Protein AF-A0A1V5VDV9-F1 (afdb_monomer)

Radius of gyration: 39.34 Å; Cα contacts (8 Å, |Δi|>4): 71; chains: 1; bounding box: 99×44×119 Å

Foldseek 3Di:
DDLVVLCVVVVHDSVVVVVVCVLPVQLFDWPDDDPPTHGDPVNSVLVVLLVCCCVVPVDPSVVNVVVSCVVDPDPGDDDDDDDDDDDDDDDDDDDDDDDDDDDDDDDDDPDPDPPPPVVVVVVVVVVVVVVVVVVVVVVVVVVVVVVVVVVVVVVVVVVVVVVVVVVVVVVVVVVVVVVVVVVVVVVVLVVLVVVLVVLVVVCVVVVDDPPSVVVSVVSVVVSVVVVVVVVVVVVVVVVVVVVVVVVVVVVVVVVVVVVVVVVVVVVVVVVVVPDPPVCVVVVPDD

Structure (mmCIF, N/CA/C/O backbone):
data_AF-A0A1V5VDV9-F1
#
_entry.id   AF-A0A1V5VDV9-F1
#
loop_
_atom_site.group_PDB
_atom_site.id
_atom_site.type_symbol
_atom_site.label_atom_id
_atom_site.label_alt_id
_atom_site.label_comp_id
_atom_site.label_asym_id
_atom_site.label_entity_id
_atom_site.label_seq_id
_atom_site.pdbx_PDB_ins_code
_atom_site.Cartn_x
_atom_site.Cartn_y
_atom_site.Cartn_z
_atom_site.occupancy
_atom_site.B_iso_or_equiv
_atom_site.auth_seq_id
_atom_site.auth_comp_id
_atom_site.auth_asym_id
_atom_site.auth_atom_id
_atom_site.pdbx_PDB_model_num
ATOM 1 N N . MET A 1 1 ? -8.725 -6.971 -37.354 1.00 56.75 1 MET A N 1
ATOM 2 C CA . MET A 1 1 ? -8.466 -6.701 -38.787 1.00 56.75 1 MET A CA 1
ATOM 3 C C . MET A 1 1 ? -7.008 -6.996 -39.114 1.00 56.75 1 MET A C 1
ATOM 5 O O . MET A 1 1 ? -6.183 -6.954 -38.199 1.00 56.75 1 MET A O 1
ATOM 9 N N . THR A 1 2 ? -6.685 -7.362 -40.359 1.00 63.91 2 THR A N 1
ATOM 10 C CA . THR A 1 2 ? -5.285 -7.543 -40.790 1.00 63.91 2 THR A CA 1
ATOM 11 C C . THR A 1 2 ? -4.731 -6.249 -41.388 1.00 63.91 2 THR A C 1
ATOM 13 O O . THR A 1 2 ? -5.490 -5.396 -41.838 1.00 63.91 2 THR A O 1
ATOM 16 N N . LEU A 1 3 ? -3.403 -6.087 -41.403 1.00 61.19 3 LEU A N 1
ATOM 17 C CA . LEU A 1 3 ? -2.741 -4.880 -41.929 1.00 61.19 3 LEU A CA 1
ATOM 18 C C . LEU A 1 3 ? -3.105 -4.604 -43.404 1.00 61.19 3 LEU A C 1
ATOM 20 O O . LEU A 1 3 ? -3.153 -3.454 -43.822 1.00 61.19 3 LEU A O 1
ATOM 24 N N . LYS A 1 4 ? -3.403 -5.662 -44.173 1.00 57.66 4 LYS A N 1
ATOM 25 C CA . LYS A 1 4 ? -3.844 -5.577 -45.573 1.00 57.66 4 LYS A CA 1
ATOM 26 C C . LYS A 1 4 ? -5.269 -5.042 -45.717 1.00 57.66 4 LYS A C 1
ATOM 28 O O . LYS A 1 4 ? -5.543 -4.330 -46.677 1.00 57.66 4 LYS A O 1
ATOM 33 N N . ASP A 1 5 ? -6.149 -5.349 -44.765 1.00 62.09 5 ASP A N 1
ATOM 34 C CA . ASP A 1 5 ? -7.519 -4.822 -44.755 1.00 62.09 5 ASP A CA 1
ATOM 35 C C . ASP A 1 5 ? -7.511 -3.325 -44.416 1.00 62.09 5 ASP A C 1
ATOM 37 O O . ASP A 1 5 ? -8.216 -2.544 -45.044 1.00 62.09 5 ASP A O 1
ATOM 41 N N . ILE A 1 6 ? -6.636 -2.916 -43.488 1.00 63.75 6 ILE A N 1
ATOM 42 C CA . ILE A 1 6 ? -6.430 -1.508 -43.112 1.00 63.75 6 ILE A CA 1
ATOM 43 C C . ILE A 1 6 ? -5.811 -0.717 -44.276 1.00 63.75 6 ILE A C 1
ATOM 45 O O . ILE A 1 6 ? -6.259 0.386 -44.571 1.00 63.75 6 ILE A O 1
ATOM 49 N N . ALA A 1 7 ? -4.844 -1.302 -44.991 1.00 59.78 7 ALA A N 1
ATOM 50 C CA . ALA A 1 7 ? -4.239 -0.693 -46.179 1.00 59.78 7 ALA A CA 1
ATOM 51 C C . ALA A 1 7 ? -5.260 -0.423 -47.295 1.00 59.78 7 ALA A C 1
ATOM 53 O O . ALA A 1 7 ? -5.256 0.655 -47.882 1.00 59.78 7 ALA A O 1
ATOM 54 N N . LYS A 1 8 ? -6.173 -1.373 -47.543 1.00 62.25 8 LYS A N 1
ATOM 55 C CA . LYS A 1 8 ? -7.257 -1.210 -48.525 1.00 62.25 8 LYS A CA 1
ATOM 56 C C . LYS A 1 8 ? -8.304 -0.179 -48.106 1.00 62.25 8 LYS A C 1
ATOM 58 O O . LYS A 1 8 ? -8.910 0.439 -48.968 1.00 62.25 8 LYS A O 1
ATOM 63 N N . GLN A 1 9 ? -8.535 -0.009 -46.806 1.00 62.44 9 GLN A N 1
ATOM 64 C CA . GLN A 1 9 ? -9.559 0.902 -46.291 1.00 62.44 9 GLN A CA 1
ATOM 65 C C . GLN A 1 9 ? -9.072 2.355 -46.159 1.00 62.44 9 GLN A C 1
ATOM 67 O O . GLN A 1 9 ? -9.895 3.267 -46.145 1.00 62.44 9 GLN A O 1
ATOM 72 N N . LEU A 1 10 ? -7.756 2.573 -46.059 1.00 62.09 10 LEU A N 1
ATOM 73 C CA . LEU A 1 10 ? -7.137 3.904 -46.018 1.00 62.09 10 LEU A CA 1
ATOM 74 C C . LEU A 1 10 ? -6.536 4.370 -47.356 1.00 62.09 10 LEU A C 1
ATOM 76 O O . LEU A 1 10 ? -6.102 5.517 -47.426 1.00 62.09 10 LEU A O 1
ATOM 80 N N . ASP A 1 11 ? -6.491 3.506 -48.375 1.00 55.78 11 ASP A N 1
ATOM 81 C CA . ASP A 1 11 ? -5.818 3.745 -49.665 1.00 55.78 11 ASP A CA 1
ATOM 82 C C . ASP A 1 11 ? -4.326 4.118 -49.517 1.00 55.78 11 ASP A C 1
ATOM 84 O O . ASP A 1 11 ? -3.793 4.999 -50.186 1.00 55.78 11 ASP A O 1
ATOM 88 N N . VAL A 1 12 ? -3.629 3.449 -48.586 1.00 63.53 12 VAL A N 1
ATOM 89 C CA . VAL A 1 12 ? -2.203 3.688 -48.301 1.00 63.53 12 VAL A CA 1
ATOM 90 C C . VAL A 1 12 ? -1.378 2.439 -48.638 1.00 63.53 12 VAL A C 1
ATOM 92 O O . VAL A 1 12 ? -1.752 1.331 -48.237 1.00 63.53 12 VAL A O 1
ATOM 95 N N . PRO A 1 13 ? -0.210 2.581 -49.303 1.00 64.31 13 PRO A N 1
ATOM 96 C CA . PRO A 1 13 ? 0.681 1.460 -49.584 1.00 64.31 13 PRO A CA 1
ATOM 97 C C . PRO A 1 13 ? 1.111 0.706 -48.317 1.00 64.31 13 PRO A C 1
ATOM 99 O O . PRO A 1 13 ? 1.540 1.301 -47.324 1.00 64.31 13 PRO A O 1
ATOM 102 N N . GLU A 1 14 ? 1.083 -0.631 -48.375 1.00 59.31 14 GLU A N 1
ATOM 103 C CA . GLU A 1 14 ? 1.451 -1.517 -47.255 1.00 59.31 14 GLU A CA 1
ATOM 104 C C . GLU A 1 14 ? 2.878 -1.244 -46.728 1.00 59.31 14 GLU A C 1
ATOM 106 O O . GLU A 1 14 ? 3.166 -1.435 -45.545 1.00 59.31 14 GLU A O 1
ATOM 111 N N . SER A 1 15 ? 3.776 -0.752 -47.587 1.00 53.97 15 SER A N 1
ATOM 112 C CA . SER A 1 15 ? 5.149 -0.370 -47.238 1.00 53.97 15 SER A CA 1
ATOM 113 C C . SER A 1 15 ? 5.223 0.845 -46.305 1.00 53.97 15 SER A C 1
ATOM 115 O O . SER A 1 15 ? 6.063 0.862 -45.404 1.00 53.97 15 SER A O 1
ATOM 117 N N . SER A 1 16 ? 4.335 1.828 -46.465 1.00 61.84 16 SER A N 1
ATOM 118 C CA . SER A 1 16 ? 4.253 3.010 -45.597 1.00 61.84 16 SER A CA 1
ATOM 119 C C . SER A 1 16 ? 3.640 2.654 -44.245 1.00 61.84 16 SER A C 1
ATOM 121 O O . SER A 1 16 ? 4.179 3.024 -43.205 1.00 61.84 16 SER A O 1
ATOM 123 N N . LEU A 1 17 ? 2.590 1.827 -44.241 1.00 63.47 17 LEU A N 1
ATOM 124 C CA . LEU A 1 17 ? 1.978 1.318 -43.008 1.00 63.47 17 LEU A CA 1
ATOM 125 C C . LEU A 1 17 ? 2.927 0.422 -42.204 1.00 63.47 17 LEU A C 1
ATOM 127 O O . LEU A 1 17 ? 2.882 0.419 -40.975 1.00 63.47 17 LEU A O 1
ATOM 131 N N . ARG A 1 18 ? 3.827 -0.309 -42.872 1.00 64.75 18 ARG A N 1
ATOM 132 C CA . ARG A 1 18 ? 4.894 -1.063 -42.200 1.00 64.75 18 ARG A CA 1
ATOM 133 C C . ARG A 1 18 ? 5.873 -0.141 -41.471 1.00 64.75 18 ARG A C 1
ATOM 135 O O . ARG A 1 18 ? 6.222 -0.448 -40.338 1.00 64.75 18 ARG A O 1
ATOM 142 N N . LYS A 1 19 ? 6.247 0.993 -42.077 1.00 62.53 19 LYS A N 1
ATOM 143 C CA . LYS A 1 19 ? 7.088 2.012 -41.425 1.00 62.53 19 LYS A CA 1
ATOM 144 C C . LYS A 1 19 ? 6.370 2.642 -40.232 1.00 62.53 19 LYS A C 1
ATOM 146 O O . LYS A 1 19 ? 6.939 2.693 -39.150 1.00 62.53 19 LYS A O 1
ATOM 151 N N . TYR A 1 20 ? 5.105 3.033 -40.390 1.00 64.44 20 TYR A N 1
ATOM 152 C CA . TYR A 1 20 ? 4.310 3.582 -39.284 1.00 64.44 20 TYR A CA 1
ATOM 153 C C . TYR A 1 20 ? 4.146 2.581 -38.132 1.00 64.44 20 TYR A C 1
ATOM 155 O O . TYR A 1 20 ? 4.237 2.957 -36.972 1.00 64.44 20 TYR A O 1
ATOM 163 N N . ARG A 1 21 ? 3.999 1.285 -38.429 1.00 63.31 21 ARG A N 1
ATOM 164 C CA . ARG A 1 21 ? 3.964 0.220 -37.417 1.00 63.31 21 ARG A CA 1
ATOM 165 C C . ARG A 1 21 ? 5.273 0.088 -36.628 1.00 63.31 21 ARG A C 1
ATOM 167 O O . ARG A 1 21 ? 5.216 -0.251 -35.450 1.00 63.31 21 ARG A O 1
ATOM 174 N N . GLU A 1 22 ? 6.420 0.230 -37.285 1.00 62.12 22 GLU A N 1
ATOM 175 C CA . GLU A 1 22 ? 7.736 0.104 -36.640 1.00 62.12 22 GLU A CA 1
ATOM 176 C C . GLU A 1 22 ? 8.064 1.323 -35.775 1.00 62.12 22 GLU A C 1
ATOM 178 O O . GLU A 1 22 ? 8.653 1.160 -34.714 1.00 62.12 22 GLU A O 1
ATOM 183 N N . LEU A 1 23 ? 7.634 2.513 -36.201 1.00 58.62 23 LEU A N 1
ATOM 184 C CA . LEU A 1 23 ? 7.848 3.771 -35.481 1.00 58.62 23 LEU A CA 1
ATOM 185 C C . LEU A 1 23 ? 6.849 3.982 -34.332 1.00 58.62 23 LEU A C 1
ATOM 187 O O . LEU A 1 23 ? 7.227 4.500 -33.290 1.00 58.62 23 LEU A O 1
ATOM 191 N N . PHE A 1 24 ? 5.593 3.554 -34.492 1.00 59.84 24 PHE A N 1
ATOM 192 C CA . PHE A 1 24 ? 4.512 3.791 -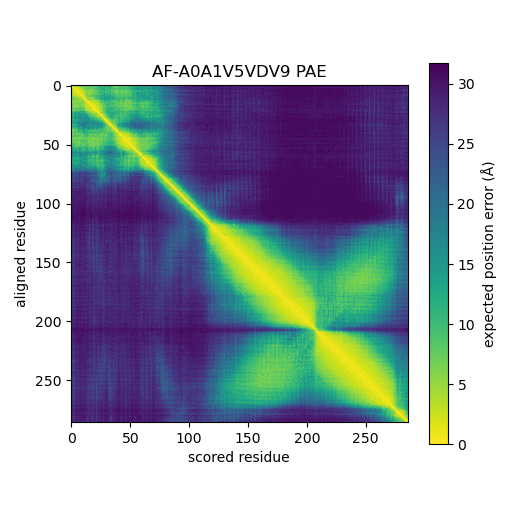33.525 1.00 59.84 24 PHE A CA 1
ATOM 193 C C . PHE A 1 24 ? 3.982 2.491 -32.904 1.00 59.84 24 PHE A C 1
ATOM 195 O O . PHE A 1 24 ? 2.787 2.357 -32.635 1.00 59.84 24 PHE A O 1
ATOM 202 N N . SER A 1 25 ? 4.861 1.509 -32.664 1.00 57.97 25 SER A N 1
ATOM 203 C CA . SER A 1 25 ? 4.488 0.232 -32.031 1.00 57.97 25 SER A CA 1
ATOM 204 C C . SER A 1 25 ? 3.828 0.390 -30.662 1.00 57.97 25 SER A C 1
ATOM 206 O O . SER A 1 25 ? 3.111 -0.517 -30.230 1.00 57.97 25 SER A O 1
ATOM 208 N N . ASP A 1 26 ? 4.071 1.535 -30.028 1.00 59.09 26 ASP A N 1
ATOM 209 C CA . ASP A 1 26 ? 3.694 1.857 -28.656 1.00 59.09 26 ASP A CA 1
ATOM 210 C C . ASP A 1 26 ? 2.282 2.457 -28.569 1.00 59.09 26 ASP A C 1
ATOM 212 O O . ASP A 1 26 ? 1.637 2.349 -27.532 1.00 59.09 26 ASP A O 1
ATOM 216 N N . PHE A 1 27 ? 1.760 2.994 -29.679 1.00 56.56 27 PHE A N 1
ATOM 217 C CA . PHE A 1 27 ? 0.441 3.639 -29.753 1.00 56.56 27 PHE A CA 1
ATOM 218 C C . PHE A 1 27 ? -0.615 2.800 -30.482 1.00 56.56 27 PHE A C 1
ATOM 220 O O . PHE A 1 27 ? -1.775 3.191 -30.566 1.00 56.56 27 PHE A O 1
ATOM 227 N N . ILE A 1 28 ? -0.235 1.643 -31.036 1.00 59.69 28 ILE A N 1
ATOM 228 C CA . ILE A 1 28 ? -1.139 0.806 -31.832 1.00 59.69 28 ILE A CA 1
ATOM 229 C C . ILE A 1 28 ? -1.631 -0.389 -30.994 1.00 59.69 28 ILE A C 1
ATOM 231 O O . ILE A 1 28 ? -0.903 -1.385 -30.855 1.00 59.69 28 ILE A O 1
ATOM 235 N N . PRO A 1 29 ? -2.884 -0.370 -30.494 1.00 56.53 29 PRO A N 1
ATOM 236 C CA . PRO A 1 29 ? -3.454 -1.500 -29.771 1.00 56.53 29 PRO A CA 1
ATOM 237 C C . PRO A 1 29 ? -3.699 -2.676 -30.729 1.00 56.53 29 PRO A C 1
ATOM 239 O O . PRO A 1 29 ? -4.589 -2.679 -31.586 1.00 56.53 29 PRO A O 1
ATOM 242 N N . GLY A 1 30 ? -2.882 -3.722 -30.592 1.00 49.09 30 GLY A N 1
ATOM 243 C CA . GLY A 1 30 ? -2.978 -4.945 -31.389 1.00 49.09 30 GLY A CA 1
ATOM 244 C C . GLY A 1 30 ? -2.847 -6.187 -30.520 1.00 49.09 30 GLY A C 1
ATOM 245 O O . GLY A 1 30 ? -1.856 -6.336 -29.805 1.00 49.09 30 GLY A O 1
ATOM 246 N N . VAL A 1 31 ? -3.814 -7.101 -30.621 1.00 46.91 31 VAL A N 1
ATOM 247 C CA . VAL A 1 31 ? -3.835 -8.359 -29.864 1.00 46.91 31 VAL A CA 1
ATOM 248 C C . VAL A 1 31 ? -3.098 -9.439 -30.667 1.00 46.91 31 VAL A C 1
ATOM 250 O O . VAL A 1 31 ? -3.451 -9.729 -31.814 1.00 46.91 31 VAL A O 1
ATOM 253 N N . GLY A 1 32 ? -2.056 -10.023 -30.067 1.00 45.94 32 GLY A N 1
ATOM 254 C CA . GLY A 1 32 ? -1.246 -11.112 -30.632 1.00 45.94 32 GLY A CA 1
ATOM 255 C C . GLY A 1 32 ? 0.209 -10.727 -30.936 1.00 45.94 32 GLY A C 1
ATOM 256 O O . GLY A 1 32 ? 0.520 -9.578 -31.245 1.00 45.94 32 GLY A O 1
ATOM 257 N N . THR A 1 33 ? 1.119 -11.698 -30.858 1.00 38.47 33 THR A N 1
ATOM 258 C CA . THR A 1 33 ? 2.556 -11.527 -31.124 1.00 38.47 33 THR A CA 1
ATOM 259 C C . THR A 1 33 ? 2.949 -12.122 -32.484 1.00 38.47 33 THR A C 1
ATOM 261 O O . THR A 1 33 ? 2.414 -13.134 -32.935 1.00 38.47 33 THR A O 1
ATOM 264 N N . GLY A 1 34 ? 3.889 -11.475 -33.181 1.00 54.59 34 GLY A N 1
ATOM 265 C CA . GLY A 1 34 ? 4.453 -11.979 -34.440 1.00 54.59 34 GLY A CA 1
ATOM 266 C C . GLY A 1 34 ? 3.533 -11.862 -35.668 1.00 54.59 34 GLY A C 1
ATOM 267 O O . GLY A 1 34 ? 2.914 -10.825 -35.907 1.00 54.59 34 GLY A O 1
ATOM 268 N N . ARG A 1 35 ? 3.495 -12.908 -36.508 1.00 44.06 35 ARG A N 1
ATOM 269 C CA . ARG A 1 35 ? 2.829 -12.914 -37.833 1.00 44.06 35 ARG A CA 1
ATOM 270 C C . ARG A 1 35 ? 1.293 -12.980 -37.787 1.00 44.06 35 ARG A C 1
ATOM 272 O O . ARG A 1 35 ? 0.668 -12.790 -38.822 1.00 44.06 35 ARG A O 1
ATOM 279 N N . SER A 1 36 ? 0.690 -13.198 -36.614 1.00 40.78 36 SER A N 1
ATOM 280 C CA . SER A 1 36 ? -0.769 -13.266 -36.415 1.00 40.78 36 SER A CA 1
ATOM 281 C C . SER A 1 36 ? -1.295 -12.128 -35.522 1.00 40.78 36 SER A C 1
ATOM 283 O O . SER A 1 36 ? -2.210 -12.326 -34.719 1.00 40.78 36 SER A O 1
ATOM 285 N N . ARG A 1 37 ? -0.711 -10.926 -35.627 1.00 55.78 37 ARG A N 1
ATOM 286 C CA . ARG A 1 37 ? -1.182 -9.748 -34.882 1.00 55.78 37 ARG A CA 1
ATOM 287 C C . ARG A 1 37 ? -2.481 -9.231 -35.503 1.00 55.78 37 ARG A C 1
ATOM 289 O O . ARG A 1 37 ? -2.515 -8.893 -36.687 1.00 55.78 37 ARG A O 1
ATOM 296 N N . ARG A 1 38 ? -3.556 -9.206 -34.712 1.00 57.78 38 ARG A N 1
ATOM 297 C CA . ARG A 1 38 ? -4.867 -8.685 -35.113 1.00 57.78 38 ARG A CA 1
ATOM 298 C C . ARG A 1 38 ? -5.019 -7.279 -34.542 1.00 57.78 38 ARG A C 1
ATOM 300 O O . ARG A 1 38 ? -4.913 -7.082 -33.335 1.00 57.78 38 ARG A O 1
ATOM 307 N N . TYR A 1 39 ? -5.267 -6.313 -35.414 1.00 62.12 39 TYR A N 1
ATOM 308 C CA . TYR A 1 39 ? -5.464 -4.916 -35.033 1.00 62.12 39 TYR A CA 1
ATOM 309 C C . TYR A 1 39 ? -6.934 -4.679 -34.661 1.00 62.12 39 TYR A C 1
ATOM 311 O O . TYR A 1 39 ? -7.824 -5.207 -35.348 1.00 62.12 39 TYR A O 1
ATOM 319 N N . ARG A 1 40 ? -7.180 -3.947 -33.563 1.00 57.38 40 ARG A N 1
ATOM 320 C CA . ARG A 1 40 ? -8.516 -3.433 -33.205 1.00 57.38 40 ARG A CA 1
ATOM 321 C C . ARG A 1 40 ? -8.907 -2.301 -34.158 1.00 57.38 40 ARG A C 1
ATOM 323 O O . ARG A 1 40 ? -8.041 -1.725 -34.805 1.00 57.38 40 ARG A O 1
ATOM 330 N N . ALA A 1 41 ? -10.203 -2.010 -34.260 1.00 57.72 41 ALA A N 1
ATOM 331 C CA . ALA A 1 41 ? -10.709 -0.944 -35.128 1.00 57.72 41 ALA A CA 1
ATOM 332 C C . ALA A 1 41 ? -10.143 0.439 -34.745 1.00 57.72 41 ALA A C 1
ATOM 334 O O . ALA A 1 41 ? -9.834 1.226 -35.628 1.00 57.72 41 ALA A O 1
ATOM 335 N N . GLU A 1 42 ? -9.872 0.666 -33.458 1.00 61.50 42 GLU A N 1
ATOM 336 C CA . GLU A 1 42 ? -9.230 1.881 -32.922 1.00 61.50 42 GLU A CA 1
ATOM 337 C C . GLU A 1 42 ? -7.844 2.157 -33.542 1.00 61.50 42 GLU A C 1
ATOM 339 O O . GLU A 1 42 ? -7.463 3.302 -33.756 1.00 61.50 42 GLU A O 1
ATOM 344 N N . ALA A 1 43 ? -7.100 1.116 -33.939 1.00 60.72 43 ALA A N 1
ATOM 345 C CA . ALA A 1 43 ? -5.803 1.280 -34.604 1.00 60.72 43 ALA A CA 1
ATOM 346 C C . ALA A 1 43 ? -5.911 1.944 -35.989 1.00 60.72 43 ALA A C 1
ATOM 348 O O . ALA A 1 43 ? -4.930 2.485 -36.493 1.00 60.72 43 ALA A O 1
ATOM 349 N N . VAL A 1 44 ? -7.083 1.870 -36.625 1.00 63.53 44 VAL A N 1
ATOM 350 C CA . VAL A 1 44 ? -7.345 2.491 -37.929 1.00 63.53 44 VAL A CA 1
ATOM 351 C C . VAL A 1 44 ? -7.435 4.009 -37.781 1.00 63.53 44 VAL A C 1
ATOM 353 O O . VAL A 1 44 ? -6.952 4.719 -38.655 1.00 63.53 44 VAL A O 1
ATOM 356 N N . GLU A 1 45 ? -8.000 4.500 -36.678 1.00 64.12 45 GLU A N 1
ATOM 357 C CA . GLU A 1 45 ? -8.162 5.933 -36.399 1.00 64.12 45 GLU A CA 1
ATOM 358 C C . GLU A 1 45 ? -6.817 6.586 -36.075 1.00 64.12 45 GLU A C 1
ATOM 360 O O . GLU A 1 45 ? -6.454 7.578 -36.700 1.00 64.12 45 GLU A O 1
ATOM 365 N N . VAL A 1 46 ? -5.998 5.941 -35.239 1.00 66.75 46 VAL A N 1
ATOM 366 C CA . VAL A 1 46 ? -4.635 6.410 -34.929 1.00 66.75 46 VAL A CA 1
ATOM 367 C C . VAL A 1 46 ? -3.769 6.503 -36.194 1.00 66.75 46 VAL A C 1
ATOM 369 O O . VAL A 1 46 ? -3.017 7.456 -36.380 1.00 66.75 46 VAL A O 1
ATOM 372 N N . LEU A 1 47 ? -3.888 5.534 -37.109 1.00 66.38 47 LEU A N 1
ATOM 373 C CA . LEU A 1 47 ? -3.149 5.549 -38.376 1.00 66.38 47 LEU A CA 1
ATOM 374 C C . LEU A 1 47 ? -3.666 6.607 -39.368 1.00 66.38 47 LEU A C 1
ATOM 376 O O . LEU A 1 47 ? -2.875 7.072 -40.191 1.00 66.38 47 LEU A O 1
ATOM 380 N N . LYS A 1 48 ? -4.947 6.999 -39.296 1.00 67.19 48 LYS A N 1
ATOM 381 C CA . LYS A 1 48 ? -5.493 8.143 -40.050 1.00 67.19 48 LYS A CA 1
ATOM 382 C C . LYS A 1 48 ? -4.958 9.461 -39.500 1.00 67.19 48 LYS A C 1
ATOM 384 O O . LYS A 1 48 ? -4.418 10.244 -40.269 1.00 67.19 48 LYS A O 1
ATOM 389 N N . ASP A 1 49 ? -4.976 9.638 -38.182 1.00 65.44 49 ASP A N 1
ATOM 390 C CA . ASP A 1 49 ? -4.454 10.847 -37.537 1.00 65.44 49 ASP A CA 1
ATOM 391 C C . ASP A 1 49 ? -2.958 11.059 -37.842 1.00 65.44 49 ASP A C 1
ATOM 393 O O . ASP A 1 49 ? -2.537 12.168 -38.169 1.00 65.44 49 ASP A O 1
ATOM 397 N N . ILE A 1 50 ? -2.146 9.989 -37.810 1.00 68.06 50 ILE A N 1
ATOM 398 C CA . ILE A 1 50 ? -0.720 10.046 -38.190 1.00 68.06 50 ILE A CA 1
ATOM 399 C C . ILE A 1 50 ? -0.554 10.455 -39.660 1.00 68.06 50 ILE A C 1
ATOM 401 O O . ILE A 1 50 ? 0.383 11.183 -39.995 1.00 68.06 50 ILE A O 1
ATOM 405 N N . ARG A 1 51 ? -1.432 9.975 -40.550 1.00 65.62 51 ARG A N 1
ATOM 406 C CA . ARG A 1 51 ? -1.402 10.338 -41.970 1.00 65.62 51 ARG A CA 1
ATOM 407 C C . ARG A 1 51 ? -1.710 11.821 -42.146 1.00 65.62 51 ARG A C 1
ATOM 409 O O . ARG A 1 51 ? -0.907 12.507 -42.774 1.00 65.62 51 ARG A O 1
ATOM 416 N N . ASP A 1 52 ? -2.805 12.302 -41.572 1.00 64.12 52 ASP A N 1
ATOM 417 C CA . ASP A 1 52 ? -3.252 13.687 -41.733 1.00 64.12 52 ASP A CA 1
ATOM 418 C C . ASP A 1 52 ? -2.203 14.655 -41.157 1.00 64.12 52 ASP A C 1
ATOM 420 O O . ASP A 1 52 ? -1.794 15.613 -41.811 1.00 64.12 52 ASP A O 1
ATOM 424 N N . MET A 1 53 ? -1.610 14.321 -40.003 1.00 63.22 53 MET A N 1
ATOM 425 C CA . MET A 1 53 ? -0.499 15.084 -39.416 1.00 63.22 53 MET A CA 1
ATOM 426 C C . MET A 1 53 ? 0.786 15.076 -40.260 1.00 63.22 53 MET A C 1
ATOM 428 O O . MET A 1 53 ? 1.617 15.978 -40.133 1.00 63.22 53 MET A O 1
ATOM 432 N N . ARG A 1 54 ? 0.987 14.079 -41.124 1.00 62.31 54 ARG A N 1
ATOM 433 C CA . ARG A 1 54 ? 2.180 13.981 -41.974 1.00 62.31 54 ARG A CA 1
ATOM 434 C C . ARG A 1 54 ? 1.984 14.639 -43.335 1.00 62.31 54 ARG A C 1
ATOM 436 O O . ARG A 1 54 ? 2.919 15.268 -43.832 1.00 62.31 54 ARG A O 1
ATOM 443 N N . GLU A 1 55 ? 0.816 14.443 -43.941 1.00 60.56 55 GLU A N 1
ATOM 444 C CA . GLU A 1 55 ? 0.473 14.969 -45.266 1.00 60.56 55 GLU A CA 1
ATOM 445 C C . GLU A 1 55 ? 0.113 16.458 -45.208 1.00 60.56 55 GLU A C 1
ATOM 447 O O . GLU A 1 55 ? 0.561 17.197 -46.079 1.00 60.56 55 GLU A O 1
ATOM 452 N N . GLU A 1 56 ? -0.597 16.927 -44.174 1.00 53.25 56 GLU A N 1
ATOM 453 C CA . GLU A 1 56 ? -0.992 18.342 -44.081 1.00 53.25 56 GLU A CA 1
ATOM 454 C C . GLU A 1 56 ? 0.041 19.230 -43.374 1.00 53.25 56 GLU A C 1
ATOM 456 O O . GLU A 1 56 ? 0.164 20.407 -43.705 1.00 53.25 56 GLU A O 1
ATOM 461 N N . GLN A 1 57 ? 0.786 18.704 -42.394 1.00 49.84 57 GLN A N 1
ATOM 462 C CA . GLN A 1 57 ? 1.633 19.533 -41.517 1.00 49.84 57 GLN A CA 1
ATOM 463 C C . GLN A 1 57 ? 3.143 19.291 -41.680 1.00 49.84 57 GLN A C 1
ATOM 465 O O . GLN A 1 57 ? 3.933 20.029 -41.095 1.00 49.84 57 GLN A O 1
ATOM 470 N N . HIS A 1 58 ? 3.566 18.276 -42.450 1.00 47.94 58 HIS A N 1
ATOM 471 C CA . HIS A 1 58 ? 4.979 17.904 -42.655 1.00 47.94 58 HIS A CA 1
ATOM 472 C C . HIS A 1 58 ? 5.827 17.869 -41.362 1.00 47.94 58 HIS A C 1
ATOM 474 O O . HIS A 1 58 ? 7.017 18.193 -41.374 1.00 47.94 58 HIS A O 1
ATOM 480 N N . LEU A 1 59 ? 5.231 17.473 -40.232 1.00 56.62 59 LEU A N 1
ATOM 481 C CA . LEU A 1 59 ? 5.920 17.461 -38.942 1.00 56.62 59 LEU A CA 1
ATOM 482 C C . LEU A 1 59 ? 6.979 16.337 -38.883 1.00 56.62 59 LEU A C 1
ATOM 484 O O . LEU A 1 59 ? 6.737 15.232 -39.384 1.00 56.62 59 LEU A O 1
ATOM 488 N N . PRO A 1 60 ? 8.151 16.579 -38.262 1.00 54.91 60 PRO A N 1
ATOM 489 C CA . PRO A 1 60 ? 9.128 15.528 -37.997 1.00 54.91 60 PRO A CA 1
ATOM 490 C C . PRO A 1 60 ? 8.551 14.477 -37.038 1.00 54.91 60 PRO A C 1
ATOM 492 O O . PRO A 1 60 ? 7.718 14.779 -36.184 1.00 54.91 60 PRO A O 1
ATOM 495 N N . TRP A 1 61 ? 9.008 13.231 -37.183 1.00 57.09 61 TRP A N 1
ATOM 496 C CA . TRP A 1 61 ? 8.482 12.046 -36.489 1.00 57.09 61 TRP A CA 1
ATOM 497 C C . TRP A 1 61 ? 8.394 12.192 -34.961 1.00 57.09 61 TRP A C 1
ATOM 499 O O . TRP A 1 61 ? 7.437 11.715 -34.351 1.00 57.09 61 TRP A O 1
ATOM 509 N N . ASP A 1 62 ? 9.338 12.912 -34.359 1.00 56.62 62 ASP A N 1
ATOM 510 C CA . ASP A 1 62 ? 9.384 13.157 -32.915 1.00 56.62 62 ASP A CA 1
ATOM 511 C C . ASP A 1 62 ? 8.224 14.058 -32.448 1.00 56.62 62 ASP A C 1
ATOM 513 O O . ASP A 1 62 ? 7.582 13.777 -31.440 1.00 56.62 62 ASP A O 1
ATOM 517 N N . ALA A 1 63 ? 7.862 15.072 -33.242 1.00 57.78 63 ALA A N 1
ATOM 518 C CA . ALA A 1 63 ? 6.763 15.991 -32.935 1.00 57.78 63 ALA A CA 1
ATOM 519 C C . ALA A 1 63 ? 5.376 15.345 -33.128 1.00 57.78 63 ALA A C 1
ATOM 521 O O . ALA A 1 63 ? 4.411 15.708 -32.456 1.00 57.78 63 ALA A O 1
ATOM 522 N N . ILE A 1 64 ? 5.270 14.362 -34.032 1.00 60.28 64 ILE A N 1
ATOM 523 C CA . ILE A 1 64 ? 4.057 13.541 -34.192 1.00 60.28 64 ILE A CA 1
ATOM 524 C C . ILE A 1 64 ? 3.862 12.655 -32.956 1.00 60.28 64 ILE A C 1
ATOM 526 O O . ILE A 1 64 ? 2.735 12.488 -32.501 1.00 60.28 64 ILE A O 1
ATOM 530 N N . THR A 1 65 ? 4.952 12.134 -32.383 1.00 58.28 65 THR A N 1
ATOM 531 C CA . THR A 1 65 ? 4.922 11.290 -31.177 1.00 5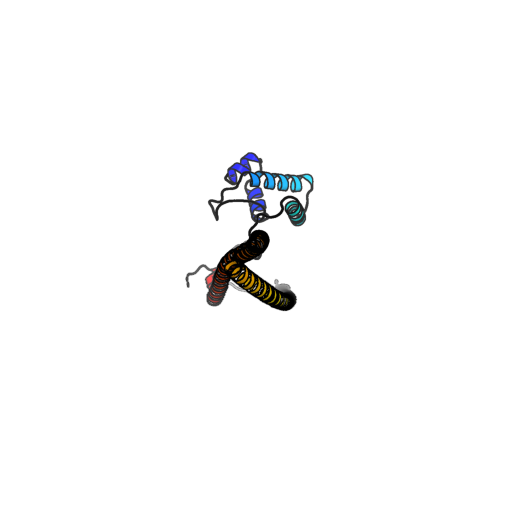8.28 65 THR A CA 1
ATOM 532 C C . THR A 1 65 ? 4.437 12.083 -29.962 1.00 58.28 65 THR A C 1
ATOM 534 O O . THR A 1 65 ? 3.587 11.601 -29.218 1.00 58.28 65 THR A O 1
ATOM 537 N N . GLU A 1 66 ? 4.907 13.321 -29.802 1.00 58.94 66 GLU A N 1
ATOM 538 C CA . GLU A 1 66 ? 4.496 14.218 -28.715 1.00 58.94 66 GLU A CA 1
ATOM 539 C C . GLU A 1 66 ? 3.005 14.587 -28.807 1.00 58.94 66 GLU A C 1
ATOM 541 O O . GLU A 1 66 ? 2.273 14.459 -27.826 1.00 58.94 66 GLU A O 1
ATOM 546 N N . LYS A 1 67 ? 2.505 14.911 -30.009 1.00 59.06 67 LYS A N 1
ATOM 547 C CA . LYS A 1 67 ? 1.073 15.191 -30.225 1.00 59.06 67 LYS A CA 1
ATOM 548 C C . LYS A 1 67 ? 0.175 13.954 -30.131 1.00 59.06 67 LYS A C 1
ATOM 550 O O . LYS A 1 67 ? -0.978 14.078 -29.717 1.00 59.06 67 LYS A O 1
ATOM 555 N N . LEU A 1 68 ? 0.664 12.766 -30.500 1.00 61.47 68 LEU A N 1
ATOM 556 C CA . LEU A 1 68 ? -0.073 11.513 -30.287 1.00 61.47 68 LEU A CA 1
ATOM 557 C C . LEU A 1 68 ? -0.147 11.154 -28.799 1.00 61.47 68 LEU A C 1
ATOM 559 O O . LEU A 1 68 ? -1.198 10.710 -28.342 1.00 61.47 68 LEU A O 1
ATOM 563 N N . ALA A 1 69 ? 0.936 11.376 -28.049 1.00 58.28 69 ALA A N 1
ATOM 564 C CA . ALA A 1 69 ? 0.981 11.162 -26.605 1.00 58.28 69 ALA A CA 1
ATOM 565 C C . ALA A 1 69 ? 0.051 12.121 -25.843 1.00 58.28 69 ALA A C 1
ATOM 567 O O . ALA A 1 69 ? -0.529 11.734 -24.831 1.00 58.28 69 ALA A O 1
ATOM 568 N N . GLU A 1 70 ? -0.134 13.341 -26.352 1.00 59.38 70 GLU A N 1
ATOM 569 C CA . GLU A 1 70 ? -1.065 14.327 -25.793 1.00 59.38 70 GLU A CA 1
ATOM 570 C C . GLU A 1 70 ? -2.541 13.974 -26.075 1.00 59.38 70 GLU A C 1
ATOM 572 O O . GLU A 1 70 ? -3.405 14.195 -25.226 1.00 59.38 70 GLU A O 1
ATOM 577 N N . LYS A 1 71 ? -2.845 13.373 -27.237 1.00 54.44 71 LYS A N 1
ATOM 578 C CA . LYS A 1 71 ? -4.214 12.972 -27.624 1.00 54.44 71 LYS A CA 1
ATOM 579 C C . LYS A 1 71 ? -4.661 11.604 -27.091 1.00 54.44 71 LYS A C 1
ATOM 581 O O . LYS A 1 71 ? -5.861 11.412 -26.906 1.00 54.44 71 LYS A O 1
ATOM 586 N N . TYR A 1 72 ? -3.742 10.670 -26.840 1.00 54.62 72 TYR A N 1
ATOM 587 C CA . TYR A 1 72 ? -4.056 9.313 -26.373 1.00 54.62 72 TYR A CA 1
ATOM 588 C C . TYR A 1 72 ? -3.274 8.974 -25.086 1.00 54.62 72 TYR A C 1
ATOM 590 O O . TYR A 1 72 ? -2.213 8.346 -25.149 1.00 54.62 72 TYR A O 1
ATOM 598 N N . PRO A 1 73 ? -3.772 9.368 -23.896 1.00 43.84 73 PRO A N 1
ATOM 599 C CA . PRO A 1 73 ? -3.139 9.029 -22.626 1.00 43.84 73 PRO A CA 1
ATOM 600 C C . PRO A 1 73 ? -3.268 7.526 -22.300 1.00 43.84 73 PRO A C 1
ATOM 602 O O . PRO A 1 73 ? -4.290 7.066 -21.811 1.00 43.84 73 PRO A O 1
ATOM 605 N N . ILE A 1 74 ? -2.178 6.798 -22.563 1.00 43.88 74 ILE A N 1
ATOM 606 C CA . ILE A 1 74 ? -1.675 5.583 -21.891 1.00 43.88 74 ILE A CA 1
ATOM 607 C C . ILE A 1 74 ? -2.685 4.438 -21.664 1.00 43.88 74 ILE A C 1
ATOM 609 O O . ILE A 1 74 ? -3.269 4.310 -20.597 1.00 43.88 74 ILE A O 1
ATOM 613 N N . ASP A 1 75 ? -2.686 3.483 -22.598 1.00 36.44 75 ASP A N 1
ATOM 614 C CA . ASP A 1 75 ? -2.896 2.052 -22.318 1.00 36.44 75 ASP A CA 1
ATOM 615 C C . ASP A 1 75 ? -1.751 1.248 -22.965 1.00 36.44 75 ASP A C 1
ATOM 617 O O . ASP A 1 75 ? -1.930 0.428 -23.866 1.00 36.44 75 ASP A O 1
ATOM 621 N N . ALA A 1 76 ? -0.517 1.521 -22.537 1.00 40.84 76 ALA A N 1
ATOM 622 C CA . ALA A 1 76 ? 0.663 0.799 -23.002 1.00 40.84 76 ALA A CA 1
ATOM 623 C C . ALA A 1 76 ? 1.485 0.315 -21.807 1.00 40.84 76 ALA A C 1
ATOM 625 O O . ALA A 1 76 ? 2.336 1.007 -21.255 1.00 40.84 76 ALA A O 1
ATOM 626 N N . THR A 1 77 ? 1.228 -0.929 -21.407 1.00 34.62 77 THR A N 1
ATOM 627 C CA . THR A 1 77 ? 2.146 -1.711 -20.577 1.00 34.62 77 THR A CA 1
ATOM 628 C C . THR A 1 77 ? 3.539 -1.724 -21.226 1.00 34.62 77 THR A C 1
ATOM 630 O O . THR A 1 77 ? 3.655 -2.191 -22.365 1.00 34.62 77 THR A O 1
ATOM 633 N N . PRO A 1 78 ? 4.601 -1.265 -20.542 1.00 37.03 78 PRO A N 1
ATOM 634 C CA . PRO A 1 78 ? 5.903 -1.086 -21.160 1.00 37.03 78 PRO A CA 1
ATOM 635 C C . PRO A 1 78 ? 6.634 -2.430 -21.249 1.00 37.03 78 PRO A C 1
ATOM 637 O O . PRO A 1 78 ? 6.910 -3.078 -20.238 1.00 37.03 78 PRO A O 1
ATOM 640 N N . LYS A 1 79 ? 7.001 -2.846 -22.463 1.00 34.03 79 LYS A N 1
ATOM 641 C CA . LYS A 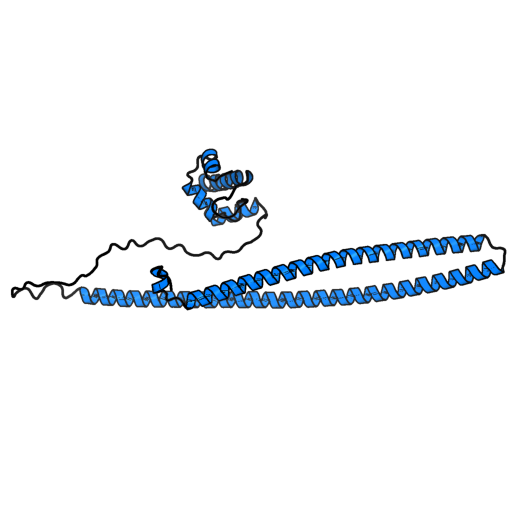1 79 ? 8.113 -3.781 -22.674 1.00 34.03 79 LYS A CA 1
ATOM 642 C C . LYS A 1 79 ? 9.195 -3.062 -23.460 1.00 34.03 79 LYS A C 1
ATOM 644 O O . LYS A 1 79 ? 9.086 -2.891 -24.667 1.00 34.03 79 LYS A O 1
ATOM 649 N N . GLY A 1 80 ? 10.219 -2.644 -22.720 1.00 32.38 80 GLY A N 1
ATOM 650 C CA . GLY A 1 80 ? 11.404 -1.996 -23.251 1.00 32.38 80 GLY A CA 1
ATOM 651 C C . GLY A 1 80 ? 12.162 -2.880 -24.238 1.00 32.38 80 GLY A C 1
ATOM 652 O O . GLY A 1 80 ? 12.337 -4.082 -24.031 1.00 32.38 80 GLY A O 1
ATOM 653 N N . GLY A 1 81 ? 12.642 -2.236 -25.294 1.00 29.58 81 GLY A N 1
ATOM 654 C CA . GLY A 1 81 ? 13.620 -2.750 -26.235 1.00 29.58 81 GLY A CA 1
ATOM 655 C C . GLY A 1 81 ? 14.468 -1.578 -26.710 1.00 29.58 81 GLY A C 1
ATOM 656 O O . GLY A 1 81 ? 13.969 -0.660 -27.346 1.00 29.58 81 GLY A O 1
ATOM 657 N N . VAL A 1 82 ? 15.738 -1.594 -26.328 1.00 31.64 82 VAL A N 1
ATOM 658 C CA . VAL A 1 82 ? 16.775 -0.615 -26.680 1.00 31.64 82 VAL A CA 1
ATOM 659 C C . VAL A 1 82 ? 16.892 -0.502 -28.215 1.00 31.64 82 VAL A C 1
ATOM 661 O O . VAL A 1 82 ? 16.894 -1.547 -28.873 1.00 31.64 82 VAL A O 1
ATOM 664 N N . PRO A 1 83 ? 17.019 0.700 -28.815 1.00 35.78 83 PRO A N 1
ATOM 665 C CA . PRO A 1 83 ? 17.085 0.839 -30.268 1.00 35.78 83 PRO A CA 1
ATOM 666 C C . PRO A 1 83 ? 18.436 0.364 -30.816 1.00 35.78 83 PRO A C 1
ATOM 668 O O . PRO A 1 83 ? 19.496 0.900 -30.489 1.00 35.78 83 PRO A O 1
ATOM 671 N N . ALA A 1 84 ? 18.381 -0.642 -31.688 1.00 30.92 84 ALA A N 1
ATOM 672 C CA . ALA A 1 84 ? 19.487 -1.073 -32.527 1.00 30.92 84 ALA A CA 1
ATOM 673 C C . ALA A 1 84 ? 19.318 -0.517 -33.953 1.00 30.92 84 ALA A C 1
ATOM 675 O O . ALA A 1 84 ? 18.378 -0.874 -34.651 1.00 30.92 84 ALA A O 1
ATOM 676 N N . GLN A 1 85 ? 20.307 0.288 -34.353 1.00 32.53 85 GLN A N 1
ATOM 677 C CA . GLN A 1 85 ? 20.890 0.418 -35.697 1.00 32.53 85 GLN A CA 1
ATOM 678 C C . GLN A 1 85 ? 20.031 0.933 -36.866 1.00 32.53 85 GLN A C 1
ATOM 680 O O . GLN A 1 85 ? 19.193 0.231 -37.422 1.00 32.53 85 GLN A O 1
ATOM 685 N N . THR A 1 86 ? 20.468 2.078 -37.399 1.00 27.84 86 THR A N 1
ATOM 686 C CA . THR A 1 86 ? 20.393 2.391 -38.832 1.00 27.84 86 THR A CA 1
ATOM 687 C C . THR A 1 86 ? 21.804 2.285 -39.416 1.00 27.84 86 THR A C 1
ATOM 689 O O . THR A 1 86 ? 22.612 3.196 -39.259 1.00 27.84 86 THR A O 1
ATOM 692 N N . THR A 1 87 ? 22.114 1.186 -40.104 1.00 30.23 87 THR A N 1
ATOM 693 C CA . THR A 1 87 ? 23.204 1.145 -41.093 1.00 30.23 87 THR A CA 1
ATOM 694 C C . THR A 1 87 ? 22.649 0.598 -42.398 1.00 30.23 87 THR A C 1
ATOM 696 O O . THR A 1 87 ? 22.241 -0.559 -42.478 1.00 30.23 87 THR A O 1
ATOM 699 N N . MET A 1 88 ? 22.605 1.474 -43.398 1.00 32.16 88 MET A N 1
ATOM 700 C CA . MET A 1 88 ? 22.315 1.169 -44.798 1.00 32.16 88 MET A CA 1
ATOM 701 C C . MET A 1 88 ? 23.507 0.441 -45.465 1.00 32.16 88 MET A C 1
ATOM 703 O O . MET A 1 88 ? 24.620 0.485 -44.936 1.00 32.16 88 MET A O 1
ATOM 707 N N . PRO A 1 89 ? 23.270 -0.259 -46.590 1.00 37.19 89 PRO A N 1
ATOM 708 C CA . PRO A 1 89 ? 24.057 -1.396 -47.055 1.00 37.19 89 PRO A CA 1
ATOM 709 C C . PRO A 1 89 ? 25.232 -0.984 -47.948 1.00 37.19 89 PRO A C 1
ATOM 711 O O . PRO A 1 89 ? 25.113 -0.064 -48.753 1.00 37.19 89 PRO A O 1
ATOM 714 N N . LEU A 1 90 ? 26.344 -1.718 -47.851 1.00 30.92 90 LEU A N 1
ATOM 715 C CA . LEU A 1 90 ? 27.414 -1.678 -48.845 1.00 30.92 90 LEU A CA 1
ATOM 716 C C . LEU A 1 90 ? 27.365 -2.972 -49.658 1.00 30.92 90 LEU A C 1
ATOM 718 O O . LEU A 1 90 ? 27.631 -4.057 -49.140 1.00 30.92 90 LEU A O 1
ATOM 722 N N . GLU A 1 91 ? 26.985 -2.835 -50.926 1.00 30.69 91 GLU A N 1
ATOM 723 C CA . GLU A 1 91 ? 27.140 -3.863 -51.946 1.00 30.69 91 GLU A CA 1
ATOM 724 C C . GLU A 1 91 ? 28.628 -4.188 -52.109 1.00 30.69 91 GLU A C 1
ATOM 726 O O . GLU A 1 91 ? 29.429 -3.370 -52.558 1.00 30.69 91 GLU A O 1
ATOM 731 N N . THR A 1 92 ? 29.005 -5.405 -51.735 1.00 30.11 92 THR A N 1
ATOM 732 C CA . THR A 1 92 ? 30.277 -6.014 -52.109 1.00 30.11 92 THR A CA 1
ATOM 733 C C . THR A 1 92 ? 30.112 -6.692 -53.466 1.00 30.11 92 THR A C 1
ATOM 735 O O . THR A 1 92 ? 29.624 -7.820 -53.544 1.00 30.11 92 THR A O 1
ATOM 738 N N . GLY A 1 93 ? 30.530 -6.009 -54.534 1.00 30.30 93 GLY A N 1
ATOM 739 C CA . GLY A 1 93 ? 30.923 -6.667 -55.777 1.00 30.30 93 GLY A CA 1
ATOM 740 C C . GLY A 1 93 ? 32.218 -7.435 -55.530 1.00 30.30 93 GLY A C 1
ATOM 741 O O . GLY A 1 93 ? 33.225 -6.859 -55.123 1.00 30.30 93 GLY A O 1
ATOM 742 N N . ALA A 1 94 ? 32.149 -8.748 -55.713 1.00 30.91 94 ALA A N 1
ATOM 743 C CA . ALA A 1 94 ? 33.263 -9.669 -55.616 1.00 30.91 94 ALA A CA 1
ATOM 744 C C . ALA A 1 94 ? 34.365 -9.338 -56.634 1.00 30.91 94 ALA A C 1
ATOM 746 O O . ALA A 1 94 ? 34.078 -9.089 -57.803 1.00 30.91 94 ALA A O 1
ATOM 747 N N . MET A 1 95 ? 35.625 -9.439 -56.212 1.00 31.62 95 MET A N 1
ATOM 748 C CA . MET A 1 95 ? 36.679 -9.912 -57.104 1.00 31.62 95 MET A CA 1
ATOM 749 C C . MET A 1 95 ? 37.752 -10.626 -56.280 1.00 31.62 95 MET A C 1
ATOM 751 O O . MET A 1 95 ? 38.561 -10.014 -55.582 1.00 31.62 95 MET A O 1
ATOM 755 N N . GLU A 1 96 ? 37.673 -11.955 -56.327 1.00 29.16 96 GLU A N 1
ATOM 756 C CA . GLU A 1 96 ? 38.704 -12.895 -55.907 1.00 29.16 96 GLU A CA 1
ATOM 757 C C . GLU A 1 96 ? 39.983 -12.650 -56.716 1.00 29.16 96 GLU A C 1
ATOM 759 O O . GLU A 1 96 ? 39.956 -12.564 -57.943 1.00 29.16 96 GLU A O 1
ATOM 764 N N . VAL A 1 97 ? 41.122 -12.555 -56.029 1.00 36.97 97 VAL A N 1
ATOM 765 C CA . VAL A 1 97 ? 42.443 -12.606 -56.662 1.00 36.97 97 VAL A CA 1
ATOM 766 C C . VAL A 1 97 ? 42.882 -14.067 -56.666 1.00 36.97 97 VAL A C 1
ATOM 768 O O . VAL A 1 97 ? 43.543 -14.534 -55.737 1.00 36.97 97 VAL A O 1
ATOM 771 N N . GLU A 1 98 ? 42.493 -14.800 -57.708 1.00 30.44 98 GLU A N 1
ATOM 772 C CA . GLU A 1 98 ? 43.067 -16.109 -58.007 1.00 30.44 98 GLU A CA 1
ATOM 773 C C . GLU A 1 98 ? 44.398 -15.955 -58.754 1.00 30.44 98 GLU A C 1
ATOM 775 O O . GLU A 1 98 ? 44.515 -15.342 -59.816 1.00 30.44 98 GLU A O 1
ATOM 780 N N . ARG A 1 99 ? 45.430 -16.552 -58.157 1.00 39.88 99 ARG A N 1
ATOM 781 C CA . ARG A 1 99 ? 46.703 -16.888 -58.792 1.00 39.88 99 ARG A CA 1
ATOM 782 C C . ARG A 1 99 ? 46.448 -17.869 -59.940 1.00 39.88 99 ARG A C 1
ATOM 784 O O . ARG A 1 99 ? 45.840 -18.903 -59.684 1.00 39.88 99 ARG A O 1
ATOM 791 N N . SER A 1 100 ? 47.042 -17.644 -61.118 1.00 31.52 100 SER A N 1
ATOM 792 C CA . SER A 1 100 ? 47.983 -18.577 -61.785 1.00 31.52 100 SER A CA 1
ATOM 793 C C . SER A 1 100 ? 48.239 -18.257 -63.269 1.00 31.52 100 SER A C 1
ATOM 795 O O . SER A 1 100 ? 47.309 -18.102 -64.049 1.00 31.52 100 SER A O 1
ATOM 797 N N . ARG A 1 101 ? 49.524 -18.397 -63.639 1.00 27.88 101 ARG A N 1
ATOM 798 C CA . ARG A 1 101 ? 50.078 -18.905 -64.916 1.00 27.88 101 ARG A CA 1
ATOM 799 C C . ARG A 1 101 ? 50.578 -17.905 -65.979 1.00 27.88 101 ARG A C 1
ATOM 801 O O . ARG A 1 101 ? 49.859 -17.451 -66.852 1.00 27.88 101 ARG A O 1
ATOM 808 N N . ALA A 1 102 ? 51.892 -17.681 -65.876 1.00 35.50 102 ALA A N 1
ATOM 809 C CA . ALA A 1 102 ? 52.929 -17.631 -66.913 1.00 35.50 102 ALA A CA 1
ATOM 810 C C . ALA A 1 102 ? 52.554 -17.312 -68.373 1.00 35.50 102 ALA A C 1
ATOM 812 O O . ALA A 1 102 ? 51.958 -18.147 -69.040 1.00 35.50 102 ALA A O 1
ATOM 813 N N . THR A 1 103 ? 53.158 -16.235 -68.888 1.00 29.06 103 THR A N 1
ATOM 814 C CA . THR A 1 103 ? 54.056 -16.237 -70.065 1.00 29.06 103 THR A CA 1
ATOM 815 C C . THR A 1 103 ? 54.911 -14.964 -70.030 1.00 29.06 103 THR A C 1
ATOM 817 O O . THR A 1 103 ? 54.365 -13.865 -70.002 1.00 29.06 103 THR A O 1
ATOM 820 N N . ALA A 1 104 ? 56.239 -15.105 -70.014 1.00 35.94 104 ALA A N 1
ATOM 821 C CA . ALA A 1 104 ? 57.159 -14.026 -70.390 1.00 35.94 104 ALA A CA 1
ATOM 822 C C . ALA A 1 104 ? 57.138 -13.877 -71.930 1.00 35.94 104 ALA A C 1
ATOM 824 O O . ALA A 1 104 ? 56.883 -14.876 -72.610 1.00 35.94 104 ALA A O 1
ATOM 825 N N . PRO A 1 105 ? 57.363 -12.671 -72.484 1.00 38.84 105 PRO A N 1
ATOM 826 C CA . PRO A 1 105 ? 58.748 -12.264 -72.721 1.00 38.84 105 PRO A CA 1
ATOM 827 C C . PRO A 1 105 ? 59.069 -10.785 -72.422 1.00 38.84 105 PRO A C 1
ATOM 829 O O . PRO A 1 105 ? 58.247 -9.885 -72.551 1.00 38.84 105 PRO A O 1
ATOM 832 N N . ASP A 1 106 ? 60.314 -10.610 -71.991 1.00 31.22 106 ASP A N 1
ATOM 833 C CA . ASP A 1 106 ? 61.278 -9.523 -72.185 1.00 31.22 106 ASP A CA 1
ATOM 834 C C . ASP A 1 106 ? 60.863 -8.052 -72.417 1.00 31.22 106 ASP A C 1
ATOM 836 O O . ASP A 1 106 ? 60.293 -7.649 -73.425 1.00 31.22 106 ASP A O 1
ATOM 840 N N . ALA A 1 107 ? 61.392 -7.240 -71.493 1.00 42.56 107 ALA A N 1
ATOM 841 C CA . ALA A 1 107 ? 62.192 -6.033 -71.721 1.00 42.56 107 ALA A CA 1
ATOM 842 C C . ALA A 1 107 ? 61.627 -4.898 -72.598 1.00 42.56 107 ALA A C 1
ATOM 844 O O . ALA A 1 107 ? 61.909 -4.807 -73.788 1.00 42.56 107 ALA A O 1
ATOM 845 N N . LYS A 1 108 ? 61.020 -3.915 -71.913 1.00 42.12 108 LYS A N 1
ATOM 846 C CA . LYS A 1 108 ? 61.322 -2.459 -71.946 1.00 42.12 108 LYS A CA 1
ATOM 847 C C . LYS A 1 108 ? 60.038 -1.649 -71.763 1.00 42.12 108 LYS A C 1
ATOM 849 O O . LYS A 1 108 ? 59.439 -1.241 -72.741 1.00 42.12 108 LYS A O 1
ATOM 854 N N . THR A 1 109 ? 59.696 -1.344 -70.513 1.00 33.44 109 THR A N 1
ATOM 855 C CA . THR A 1 109 ? 58.997 -0.105 -70.103 1.00 33.44 109 THR A CA 1
ATOM 856 C C . THR A 1 109 ? 58.978 -0.034 -68.574 1.00 33.44 109 THR A C 1
ATOM 858 O O . THR A 1 109 ? 57.936 -0.074 -67.928 1.00 33.44 109 THR A O 1
ATOM 861 N N . ALA A 1 110 ? 60.161 0.048 -67.965 1.00 38.41 110 ALA A N 1
ATOM 862 C CA . ALA A 1 110 ? 60.287 0.551 -66.604 1.00 38.41 110 ALA A CA 1
ATOM 863 C C . ALA A 1 110 ? 60.339 2.082 -66.682 1.00 38.41 110 ALA A C 1
ATOM 865 O O . ALA A 1 110 ? 61.406 2.618 -66.953 1.00 38.41 110 ALA A O 1
ATOM 866 N N . ALA A 1 111 ? 59.186 2.749 -66.539 1.00 34.44 111 ALA A N 1
ATOM 867 C CA . ALA A 1 111 ? 59.046 4.143 -66.068 1.00 34.44 111 ALA A CA 1
ATOM 868 C C . ALA A 1 111 ? 57.597 4.666 -66.205 1.00 34.44 111 ALA A C 1
ATOM 870 O O . ALA A 1 111 ? 57.373 5.795 -66.632 1.00 34.44 111 ALA A O 1
ATOM 871 N N . ALA A 1 112 ? 56.588 3.870 -65.842 1.00 42.19 112 ALA A N 1
ATOM 872 C CA . ALA A 1 112 ? 55.219 4.364 -65.702 1.00 42.19 112 ALA A CA 1
ATOM 873 C C . ALA A 1 112 ? 54.677 3.997 -64.311 1.00 42.19 112 ALA A C 1
ATOM 875 O O . ALA A 1 112 ? 54.735 2.841 -63.906 1.00 42.19 112 ALA A O 1
ATOM 876 N N . ALA A 1 113 ? 54.145 5.002 -63.606 1.00 39.03 113 ALA A N 1
ATOM 877 C CA . ALA A 1 113 ? 53.282 4.893 -62.419 1.00 39.03 113 ALA A CA 1
ATOM 878 C C . ALA A 1 113 ? 53.897 4.640 -61.016 1.00 39.03 113 ALA A C 1
ATOM 880 O O . ALA A 1 113 ? 53.219 4.102 -60.146 1.00 39.03 113 ALA A O 1
ATOM 881 N N . ALA A 1 114 ? 55.109 5.121 -60.713 1.00 41.22 114 ALA A N 1
ATOM 882 C CA . ALA A 1 114 ? 55.682 5.022 -59.354 1.00 41.22 114 ALA A CA 1
ATOM 883 C C . ALA A 1 114 ? 55.394 6.221 -58.408 1.00 41.22 114 ALA A C 1
ATOM 885 O O . ALA A 1 114 ? 55.899 6.250 -57.291 1.00 41.22 114 ALA A O 1
ATOM 886 N N . GLY A 1 115 ? 54.585 7.211 -58.813 1.00 42.12 115 GLY A N 1
ATOM 887 C CA . GLY A 1 115 ? 54.358 8.439 -58.022 1.00 42.12 115 GLY A CA 1
ATOM 888 C C . GLY A 1 115 ? 53.098 8.472 -57.141 1.00 42.12 115 GLY A C 1
ATOM 889 O O . GLY A 1 115 ? 53.064 9.203 -56.154 1.00 42.12 115 GLY A O 1
ATOM 890 N N . ASN A 1 116 ? 52.061 7.682 -57.454 1.00 50.62 116 ASN A N 1
ATOM 891 C CA . ASN A 1 116 ? 50.733 7.850 -56.834 1.00 50.62 116 ASN A CA 1
ATOM 892 C C . ASN A 1 116 ? 50.326 6.758 -55.828 1.00 50.62 116 ASN A C 1
ATOM 894 O O . ASN A 1 116 ? 49.498 7.026 -54.958 1.00 50.62 116 ASN A O 1
ATOM 898 N N . GLY A 1 117 ? 50.896 5.550 -55.902 1.00 46.38 117 GLY A N 1
ATOM 899 C CA . GLY A 1 117 ? 50.488 4.423 -55.046 1.00 46.38 117 GLY A CA 1
ATOM 900 C C . GLY A 1 117 ? 50.894 4.576 -53.574 1.00 46.38 117 GLY A C 1
ATOM 901 O O . GLY A 1 117 ? 50.091 4.320 -52.678 1.00 46.38 117 GLY A O 1
ATOM 902 N N . GLY A 1 118 ? 52.107 5.077 -53.311 1.00 54.06 118 GLY A N 1
ATOM 903 C CA . GLY A 1 118 ? 52.604 5.299 -51.945 1.00 54.06 118 GLY A CA 1
ATOM 904 C C . GLY A 1 118 ? 51.848 6.403 -51.196 1.00 54.06 118 GLY A C 1
ATOM 905 O O . GLY A 1 118 ? 51.590 6.286 -50.000 1.00 54.06 118 GLY A O 1
ATOM 906 N N . ASN A 1 119 ? 51.408 7.438 -51.916 1.00 65.75 119 ASN A N 1
ATOM 907 C CA . ASN A 1 119 ? 50.637 8.544 -51.348 1.00 65.75 119 ASN A CA 1
ATOM 908 C C . ASN A 1 119 ? 49.180 8.135 -51.042 1.00 65.75 119 ASN A C 1
ATOM 910 O O . ASN A 1 119 ? 48.583 8.620 -50.084 1.00 65.75 119 ASN A O 1
ATOM 914 N N . LEU A 1 120 ? 48.605 7.203 -51.815 1.00 65.69 120 LEU A N 1
ATOM 915 C CA . LEU A 1 120 ? 47.263 6.671 -51.558 1.00 65.69 120 LEU A CA 1
ATOM 916 C C . LEU A 1 120 ? 47.240 5.760 -50.320 1.00 65.69 120 LEU A C 1
ATOM 918 O O . LEU A 1 120 ? 46.351 5.893 -49.483 1.00 65.69 120 LEU A O 1
ATOM 922 N N . MET A 1 121 ? 48.247 4.892 -50.165 1.00 66.31 121 MET A N 1
ATOM 923 C CA . MET A 1 121 ? 48.375 4.010 -48.999 1.00 66.31 121 MET A CA 1
ATOM 924 C C . MET A 1 121 ? 48.607 4.808 -47.706 1.00 66.31 121 MET A C 1
ATOM 926 O O . MET A 1 121 ? 47.960 4.547 -46.693 1.00 66.31 121 MET A O 1
ATOM 930 N N . ALA A 1 122 ? 49.458 5.840 -47.753 1.00 71.75 122 ALA A N 1
ATOM 931 C CA . ALA A 1 122 ? 49.681 6.743 -46.623 1.00 71.75 122 ALA A CA 1
ATOM 932 C C . ALA A 1 122 ? 48.409 7.520 -46.231 1.00 71.75 122 ALA A C 1
ATOM 934 O O . ALA A 1 122 ? 48.102 7.650 -45.046 1.00 71.75 122 ALA A O 1
ATOM 935 N N . LYS A 1 123 ? 47.620 7.982 -47.214 1.00 74.62 123 LYS A N 1
ATOM 936 C CA . LYS A 1 123 ? 46.316 8.620 -46.964 1.00 74.62 123 LYS A CA 1
ATOM 937 C C . LYS A 1 123 ? 45.300 7.657 -46.353 1.00 74.62 123 LYS A C 1
ATOM 939 O O . LYS A 1 123 ? 44.576 8.062 -45.448 1.00 74.62 123 LYS A O 1
ATOM 944 N N . PHE A 1 124 ? 45.262 6.401 -46.798 1.00 72.62 124 PHE A N 1
ATOM 945 C CA . PHE A 1 124 ? 44.399 5.372 -46.213 1.00 72.62 124 PHE A CA 1
ATOM 946 C C . PHE A 1 124 ? 44.766 5.078 -44.758 1.00 72.62 124 PHE A C 1
ATOM 948 O O . PHE A 1 124 ? 43.880 5.065 -43.911 1.00 72.62 124 PHE A O 1
ATOM 955 N N . LEU A 1 125 ? 46.054 4.913 -44.444 1.00 76.12 125 LEU A N 1
ATOM 956 C CA . LEU A 1 125 ? 46.535 4.706 -43.072 1.00 76.12 125 LEU A CA 1
ATOM 957 C C . LEU A 1 125 ? 46.183 5.892 -42.162 1.00 76.12 125 LEU A C 1
ATOM 959 O O . LEU A 1 125 ? 45.590 5.691 -41.106 1.00 76.12 125 LEU A O 1
ATOM 963 N N . ALA A 1 126 ? 46.443 7.124 -42.610 1.00 78.81 126 ALA A N 1
ATOM 964 C CA . ALA A 1 126 ? 46.111 8.334 -41.857 1.00 78.81 126 ALA A CA 1
ATOM 965 C C . ALA A 1 126 ? 44.592 8.530 -41.678 1.00 78.81 126 ALA A C 1
ATOM 967 O O . ALA A 1 126 ? 44.136 9.030 -40.650 1.00 78.81 126 ALA A O 1
ATOM 968 N N . MET A 1 127 ? 43.785 8.145 -42.670 1.00 78.56 127 MET A N 1
ATOM 969 C CA . MET A 1 127 ? 42.324 8.162 -42.568 1.00 78.56 127 MET A CA 1
ATOM 970 C C . MET A 1 127 ? 41.820 7.101 -41.585 1.00 78.56 127 MET A C 1
ATOM 972 O O . MET A 1 127 ? 40.931 7.394 -40.789 1.00 78.56 127 MET A O 1
ATOM 976 N N . ASN A 1 128 ? 42.410 5.907 -41.593 1.00 79.31 128 ASN A N 1
ATOM 977 C CA . ASN A 1 128 ? 42.046 4.819 -40.688 1.00 79.31 128 ASN A CA 1
ATOM 978 C C . ASN A 1 128 ? 42.433 5.143 -39.231 1.00 79.31 128 ASN A C 1
ATOM 980 O O . ASN A 1 128 ? 41.676 4.880 -38.297 1.00 79.31 128 ASN A O 1
ATOM 984 N N . GLU A 1 129 ? 43.575 5.802 -39.029 1.00 81.94 129 GLU A N 1
ATOM 985 C CA . GLU A 1 129 ? 44.012 6.301 -37.723 1.00 81.94 129 GLU A CA 1
ATOM 986 C C . GLU A 1 129 ? 43.074 7.398 -37.193 1.00 81.94 129 GLU A C 1
ATOM 988 O O . GLU A 1 129 ? 42.622 7.332 -36.049 1.00 81.94 129 GLU A O 1
ATOM 993 N N . LYS A 1 130 ? 42.671 8.349 -38.049 1.00 81.00 130 LYS A N 1
ATOM 994 C CA . LYS A 1 130 ? 41.658 9.362 -37.704 1.00 81.00 130 LYS A CA 1
ATOM 995 C C . LYS A 1 130 ? 40.304 8.737 -37.374 1.00 81.00 130 LYS A C 1
ATOM 997 O O . LYS A 1 130 ? 39.686 9.132 -36.390 1.00 81.00 130 LYS A O 1
ATOM 1002 N N . GLN A 1 131 ? 39.850 7.754 -38.151 1.00 75.88 131 GLN A N 1
ATOM 1003 C CA . GLN A 1 131 ? 38.617 7.016 -37.858 1.00 75.88 131 GLN A CA 1
ATOM 1004 C C . GLN A 1 131 ? 38.704 6.298 -36.505 1.00 75.88 131 GLN A C 1
ATOM 1006 O O . GLN A 1 131 ? 37.775 6.390 -35.707 1.00 75.88 131 GLN A O 1
ATOM 1011 N N . THR A 1 132 ? 39.837 5.667 -36.199 1.00 84.00 132 THR A N 1
ATOM 1012 C CA . THR A 1 132 ? 40.070 5.001 -34.908 1.00 84.00 132 THR A CA 1
ATOM 1013 C C . THR A 1 132 ? 40.053 6.000 -33.747 1.00 84.00 132 THR A C 1
ATOM 1015 O O . THR A 1 132 ? 39.427 5.747 -32.718 1.00 84.00 132 THR A O 1
ATOM 1018 N N . MET A 1 133 ? 40.676 7.170 -33.912 1.00 82.31 133 MET A N 1
ATOM 1019 C CA . MET A 1 133 ? 40.676 8.230 -32.901 1.00 82.31 133 MET A CA 1
ATOM 1020 C C . MET A 1 133 ? 39.265 8.784 -32.648 1.00 82.31 133 MET A C 1
ATOM 1022 O O . MET A 1 133 ? 38.889 8.985 -31.494 1.00 82.31 133 MET A O 1
ATOM 1026 N N . VAL A 1 134 ? 38.462 8.969 -33.703 1.00 86.25 134 VAL A N 1
ATOM 1027 C CA . VAL A 1 134 ? 37.058 9.404 -33.594 1.00 86.25 134 VAL A CA 1
ATOM 1028 C C . VAL A 1 134 ? 36.211 8.355 -32.872 1.00 86.25 134 VAL A C 1
ATOM 1030 O O . VAL A 1 134 ? 35.469 8.700 -31.956 1.00 86.25 134 VAL A O 1
ATOM 1033 N N . VAL A 1 135 ? 36.356 7.072 -33.216 1.00 84.69 135 VAL A N 1
ATOM 1034 C CA . VAL A 1 135 ? 35.637 5.979 -32.539 1.00 84.69 135 VAL A CA 1
ATOM 1035 C C . VAL A 1 135 ? 36.019 5.897 -31.060 1.00 84.69 135 VAL A C 1
ATOM 1037 O O . VAL A 1 135 ? 35.137 5.789 -30.210 1.00 84.69 135 VAL A O 1
ATOM 1040 N N . ASN A 1 136 ? 37.306 6.019 -30.727 1.00 88.31 136 ASN A N 1
ATOM 1041 C CA . ASN A 1 136 ? 37.767 6.023 -29.338 1.00 88.31 136 ASN A CA 1
ATOM 1042 C C . ASN A 1 136 ? 37.247 7.242 -28.559 1.00 88.31 136 ASN A C 1
ATOM 1044 O O . ASN A 1 136 ? 36.842 7.104 -27.406 1.00 88.31 136 ASN A O 1
ATOM 1048 N N . ALA A 1 137 ? 37.201 8.425 -29.179 1.00 89.00 137 ALA A N 1
ATOM 1049 C CA . ALA A 1 137 ? 36.647 9.628 -28.560 1.00 89.00 137 ALA A CA 1
ATOM 1050 C C . ALA A 1 137 ? 35.138 9.497 -28.285 1.00 89.00 137 ALA A C 1
ATOM 1052 O O . ALA A 1 137 ? 34.685 9.836 -27.190 1.00 89.00 137 ALA A O 1
ATOM 1053 N N . ILE A 1 138 ? 34.374 8.943 -29.235 1.00 89.19 138 ILE A N 1
ATOM 1054 C CA . ILE A 1 138 ? 32.944 8.652 -29.059 1.00 89.19 138 ILE A CA 1
ATOM 1055 C C . ILE A 1 138 ? 32.747 7.611 -27.953 1.00 89.19 138 ILE A C 1
ATOM 1057 O O . ILE A 1 138 ? 31.915 7.809 -27.073 1.00 89.19 138 ILE A O 1
ATOM 1061 N N . ALA A 1 139 ? 33.544 6.539 -27.934 1.00 90.31 139 ALA A N 1
ATOM 1062 C CA . ALA A 1 139 ? 33.473 5.518 -26.890 1.00 90.31 139 ALA A CA 1
ATOM 1063 C C . ALA A 1 139 ? 33.730 6.106 -25.491 1.00 90.31 139 ALA A C 1
ATOM 1065 O O . ALA A 1 139 ? 33.007 5.792 -24.547 1.00 90.31 139 ALA A O 1
ATOM 1066 N N . LEU A 1 140 ? 34.710 7.006 -25.357 1.00 92.06 140 LEU A N 1
ATOM 1067 C CA . LEU A 1 140 ? 34.990 7.707 -24.102 1.00 92.06 140 LEU A CA 1
ATOM 1068 C C . LEU A 1 140 ? 33.850 8.647 -23.686 1.00 92.06 140 LEU A C 1
ATOM 1070 O O . LEU A 1 140 ? 33.524 8.713 -22.502 1.00 92.06 140 LEU A O 1
ATOM 1074 N N . GLN A 1 141 ? 33.228 9.361 -24.629 1.00 89.25 141 GLN A N 1
ATOM 1075 C CA . GLN A 1 141 ? 32.048 10.181 -24.334 1.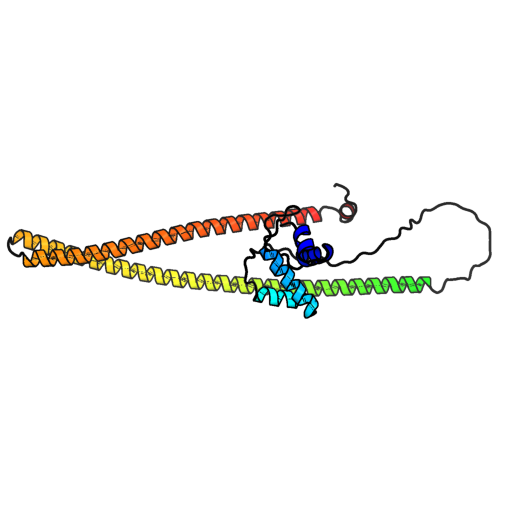00 89.25 141 GLN A CA 1
ATOM 1076 C C . GLN A 1 141 ? 30.850 9.327 -23.906 1.00 89.25 141 GLN A C 1
ATOM 1078 O O . GLN A 1 141 ? 30.199 9.657 -22.917 1.00 89.25 141 GLN A O 1
ATOM 1083 N N . MET A 1 142 ? 30.594 8.208 -24.589 1.00 89.75 142 MET A N 1
ATOM 1084 C CA . MET A 1 142 ? 29.529 7.274 -24.217 1.00 89.75 142 MET A CA 1
ATOM 1085 C C . MET A 1 142 ? 29.767 6.670 -22.831 1.00 89.75 142 MET A C 1
ATOM 1087 O O . MET A 1 142 ? 28.829 6.586 -22.047 1.00 89.75 142 MET A O 1
ATOM 1091 N N . LEU A 1 143 ? 31.007 6.297 -22.492 1.00 91.25 143 LEU A N 1
ATOM 1092 C CA . LEU A 1 143 ? 31.346 5.803 -21.153 1.00 91.25 143 LEU A CA 1
ATOM 1093 C C . LEU A 1 143 ? 31.057 6.850 -20.073 1.00 91.25 143 LEU A C 1
ATOM 1095 O O . LEU A 1 143 ? 30.391 6.530 -19.093 1.00 91.25 143 LEU A O 1
ATOM 1099 N N . LYS A 1 144 ? 31.471 8.105 -20.286 1.00 91.88 144 LYS A N 1
ATOM 1100 C CA . LYS A 1 144 ? 31.183 9.207 -19.354 1.00 91.88 144 LYS A CA 1
ATOM 1101 C C . LYS A 1 144 ? 29.682 9.458 -19.188 1.00 91.88 144 LYS A C 1
ATOM 1103 O O . LYS A 1 144 ? 29.226 9.649 -18.067 1.00 91.88 144 LYS A O 1
ATOM 1108 N N . ALA A 1 145 ? 28.915 9.423 -20.279 1.00 91.56 145 ALA A N 1
ATOM 1109 C CA . ALA A 1 145 ? 27.460 9.585 -20.232 1.00 91.56 145 ALA A CA 1
ATOM 1110 C C . ALA A 1 145 ? 26.767 8.415 -19.509 1.00 91.56 145 ALA A C 1
ATOM 1112 O O . ALA A 1 145 ? 25.832 8.612 -18.740 1.00 91.56 145 ALA A O 1
ATOM 1113 N N . VAL A 1 146 ? 27.239 7.180 -19.706 1.00 93.38 146 VAL A N 1
ATOM 1114 C CA . VAL A 1 146 ? 26.726 6.012 -18.971 1.00 93.38 146 VAL A CA 1
ATOM 1115 C C . VAL A 1 146 ? 27.060 6.112 -17.482 1.00 93.38 146 VAL A C 1
ATOM 1117 O O . VAL A 1 146 ? 26.231 5.761 -16.644 1.00 93.38 146 VAL A O 1
ATOM 1120 N N . GLU A 1 147 ? 28.256 6.586 -17.135 1.00 91.25 147 GLU A N 1
ATOM 1121 C CA . GLU A 1 147 ? 28.658 6.806 -15.745 1.00 91.25 147 GLU A CA 1
ATOM 1122 C C . GLU A 1 147 ? 27.810 7.883 -15.063 1.00 91.25 147 GLU A C 1
ATOM 1124 O O . GLU A 1 147 ? 27.344 7.640 -13.950 1.00 91.25 147 GLU A O 1
ATOM 1129 N N . SER A 1 148 ? 27.535 9.012 -15.727 1.00 92.50 148 SER A N 1
ATOM 1130 C CA . SER A 1 148 ? 26.687 10.070 -15.160 1.00 92.50 148 SER A CA 1
ATOM 1131 C C . SER A 1 148 ? 25.264 9.576 -14.900 1.00 92.50 148 SER A C 1
ATOM 1133 O O . SER A 1 148 ? 24.783 9.685 -13.775 1.00 92.50 148 SER A O 1
ATOM 1135 N N . VAL A 1 149 ? 24.641 8.915 -15.882 1.00 93.12 149 VAL A N 1
ATOM 1136 C CA . VAL A 1 149 ? 23.297 8.329 -15.729 1.00 93.12 149 VAL A CA 1
ATOM 1137 C C . VAL A 1 149 ? 23.275 7.281 -14.614 1.00 93.12 149 VAL A C 1
ATOM 1139 O O . VAL A 1 149 ? 22.314 7.176 -13.853 1.00 93.12 149 VAL A O 1
ATOM 1142 N N . ARG A 1 150 ? 24.346 6.492 -14.468 1.00 92.44 150 ARG A N 1
ATOM 1143 C CA . ARG A 1 150 ? 24.441 5.489 -13.403 1.00 92.44 150 ARG A CA 1
ATOM 1144 C C . ARG A 1 150 ? 24.570 6.127 -12.019 1.00 92.44 150 ARG A C 1
ATOM 1146 O O . ARG A 1 150 ? 24.023 5.578 -11.062 1.00 92.44 150 ARG A O 1
ATOM 1153 N N . GLU A 1 151 ? 25.294 7.235 -11.893 1.00 93.19 151 GLU A N 1
ATOM 1154 C CA . GLU A 1 151 ? 25.390 7.983 -10.636 1.00 93.19 151 GLU A CA 1
ATOM 1155 C C . GLU A 1 151 ? 24.083 8.691 -10.278 1.00 93.19 151 GLU A C 1
ATOM 1157 O O . GLU A 1 151 ? 23.661 8.605 -9.123 1.00 93.19 151 GLU A O 1
ATOM 1162 N N . GLU A 1 152 ? 23.395 9.289 -11.250 1.00 93.25 152 GLU A N 1
ATOM 1163 C CA . GLU A 1 152 ? 22.055 9.864 -11.073 1.00 93.25 152 GLU A CA 1
ATOM 1164 C C . GLU A 1 152 ? 21.064 8.798 -10.596 1.00 93.25 152 GLU A C 1
ATOM 1166 O O . GLU A 1 152 ? 20.482 8.927 -9.518 1.00 93.25 152 GLU A O 1
ATOM 1171 N N . ALA A 1 153 ? 20.983 7.661 -11.295 1.00 91.69 153 ALA A N 1
ATOM 1172 C CA . ALA A 1 153 ? 20.117 6.551 -10.901 1.00 91.69 153 ALA A CA 1
ATOM 1173 C C . ALA A 1 153 ? 20.456 6.002 -9.501 1.00 91.69 153 ALA A C 1
ATOM 1175 O O . ALA A 1 153 ? 19.574 5.555 -8.761 1.00 91.69 153 ALA A O 1
ATOM 1176 N N . ARG A 1 154 ? 21.735 6.012 -9.100 1.00 93.62 154 ARG A N 1
ATOM 1177 C CA . ARG A 1 154 ? 22.149 5.639 -7.737 1.00 93.62 154 ARG A CA 1
ATOM 1178 C C . ARG A 1 154 ? 21.731 6.685 -6.710 1.00 93.62 154 ARG A C 1
ATOM 1180 O O . ARG A 1 154 ? 21.314 6.295 -5.620 1.00 93.62 154 ARG A O 1
ATOM 1187 N N . ALA A 1 155 ? 21.863 7.970 -7.022 1.00 93.75 155 ALA A N 1
ATOM 1188 C CA . ALA A 1 155 ? 21.456 9.064 -6.149 1.00 93.75 155 ALA A CA 1
ATOM 1189 C C . ALA A 1 155 ? 19.943 9.047 -5.913 1.00 93.75 155 ALA A C 1
ATOM 1191 O O . ALA A 1 155 ? 19.518 9.038 -4.758 1.00 93.75 155 ALA A O 1
ATOM 1192 N N . GLU A 1 156 ? 19.149 8.905 -6.974 1.00 94.75 156 GLU A N 1
ATOM 1193 C CA . GLU A 1 156 ? 17.696 8.745 -6.887 1.00 94.75 156 GLU A CA 1
ATOM 1194 C C . GLU A 1 156 ? 17.317 7.515 -6.058 1.00 94.75 156 GLU A C 1
ATOM 1196 O O . GLU A 1 156 ? 16.496 7.602 -5.149 1.00 94.75 156 GLU A O 1
ATOM 1201 N N . ASN A 1 157 ? 17.971 6.368 -6.283 1.00 93.50 157 ASN A N 1
ATOM 1202 C CA . ASN A 1 157 ? 17.734 5.171 -5.472 1.00 93.50 157 ASN A CA 1
ATOM 1203 C C . ASN A 1 157 ? 18.062 5.379 -3.985 1.00 93.50 157 ASN A C 1
ATOM 1205 O O . ASN A 1 157 ? 17.359 4.839 -3.127 1.00 93.50 157 ASN A O 1
ATOM 1209 N N . ARG A 1 158 ? 19.123 6.128 -3.654 1.00 94.50 158 ARG A N 1
ATOM 1210 C CA . ARG A 1 158 ? 19.441 6.483 -2.260 1.00 94.50 158 ARG A CA 1
ATOM 1211 C C . ARG A 1 158 ? 18.342 7.362 -1.668 1.00 94.50 158 ARG A C 1
ATOM 1213 O O . ARG A 1 158 ? 17.810 7.026 -0.613 1.00 94.50 158 ARG A O 1
ATOM 1220 N N . GLN A 1 159 ? 17.937 8.406 -2.386 1.00 95.56 159 GLN A N 1
ATOM 1221 C CA . GLN A 1 159 ? 16.885 9.321 -1.953 1.00 95.56 159 GLN A CA 1
ATOM 1222 C C . GLN A 1 159 ? 15.540 8.604 -1.761 1.00 95.56 159 GLN A C 1
ATOM 1224 O O . GLN A 1 159 ? 14.861 8.814 -0.756 1.00 95.56 159 GLN A O 1
ATOM 1229 N N . LEU A 1 160 ? 15.171 7.701 -2.674 1.00 95.12 160 LEU A N 1
ATOM 1230 C CA . LEU A 1 160 ? 13.971 6.872 -2.554 1.00 95.12 160 LEU A CA 1
ATOM 1231 C C . LEU A 1 160 ? 14.023 5.984 -1.306 1.00 95.12 160 LEU A C 1
ATOM 1233 O O . LEU A 1 160 ? 13.043 5.914 -0.565 1.00 95.12 160 LEU A O 1
ATOM 1237 N N . ARG A 1 161 ? 15.164 5.343 -1.023 1.00 94.19 161 ARG A N 1
ATOM 1238 C CA . ARG A 1 161 ? 15.340 4.521 0.188 1.00 94.19 161 ARG A CA 1
ATOM 1239 C C . ARG A 1 161 ? 15.205 5.341 1.467 1.00 94.19 161 ARG A C 1
ATOM 1241 O O . ARG A 1 161 ? 14.549 4.890 2.403 1.00 94.19 161 ARG A O 1
ATOM 1248 N N . GLU A 1 162 ? 15.780 6.537 1.505 1.00 95.62 162 GLU A N 1
ATOM 1249 C CA . GLU A 1 162 ? 15.649 7.447 2.645 1.00 95.62 162 GLU A CA 1
ATOM 1250 C C . GLU A 1 162 ? 14.208 7.925 2.838 1.00 95.62 162 GLU A C 1
ATOM 1252 O O . GLU A 1 162 ? 13.704 7.916 3.961 1.00 95.62 162 GLU A O 1
ATOM 1257 N N . ASN A 1 163 ? 13.523 8.297 1.752 1.00 96.00 163 ASN A N 1
ATOM 1258 C CA . ASN A 1 163 ? 12.115 8.692 1.785 1.00 96.00 163 ASN A CA 1
ATOM 1259 C C . ASN A 1 163 ? 11.234 7.555 2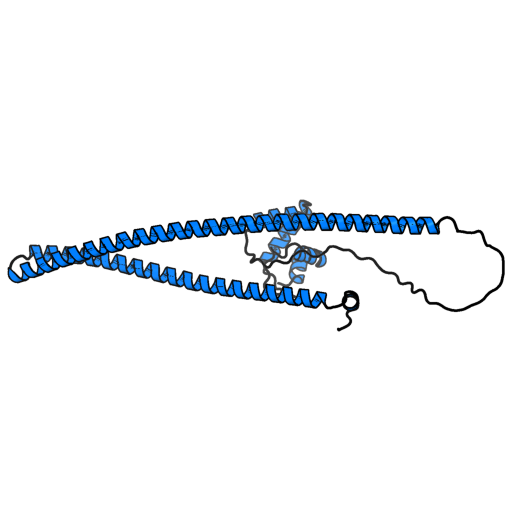.320 1.00 96.00 163 ASN A C 1
ATOM 1261 O O . ASN A 1 163 ? 10.417 7.787 3.210 1.00 96.00 163 ASN A O 1
ATOM 1265 N N . ILE A 1 164 ? 11.442 6.323 1.839 1.00 95.00 164 ILE A N 1
ATOM 1266 C CA . ILE A 1 164 ? 10.733 5.134 2.330 1.00 95.00 164 ILE A CA 1
ATOM 1267 C C . ILE A 1 164 ? 11.031 4.909 3.815 1.00 95.00 164 ILE A C 1
ATOM 1269 O O . ILE A 1 164 ? 10.107 4.703 4.595 1.00 95.00 164 ILE A O 1
ATOM 1273 N N . SER A 1 165 ? 12.296 4.991 4.235 1.00 95.19 165 SER A N 1
ATOM 1274 C CA . SER A 1 165 ? 12.669 4.815 5.642 1.00 95.19 165 SER A CA 1
ATOM 1275 C C . SER A 1 165 ? 12.013 5.860 6.548 1.00 95.19 165 SER A C 1
ATOM 1277 O O . SER A 1 165 ? 11.530 5.518 7.627 1.00 95.19 165 SER A O 1
ATOM 1279 N N . ARG A 1 166 ? 11.956 7.125 6.110 1.00 95.19 166 ARG A N 1
ATOM 1280 C CA . ARG A 1 166 ? 11.258 8.199 6.831 1.00 95.19 166 ARG A CA 1
ATOM 1281 C C . ARG A 1 166 ? 9.756 7.935 6.917 1.00 95.19 166 ARG A C 1
ATOM 1283 O O . ARG A 1 166 ? 9.199 8.018 8.008 1.00 95.19 166 ARG A O 1
ATOM 1290 N N . ALA A 1 167 ? 9.122 7.560 5.807 1.00 94.12 167 ALA A N 1
ATOM 1291 C CA . ALA A 1 167 ? 7.694 7.248 5.767 1.00 94.12 167 ALA A CA 1
ATOM 1292 C C . ALA A 1 167 ? 7.336 6.058 6.677 1.00 94.12 167 ALA A C 1
ATOM 1294 O O . ALA A 1 167 ? 6.377 6.133 7.449 1.00 94.12 167 ALA A O 1
ATOM 1295 N N . LEU A 1 168 ? 8.143 4.990 6.656 1.00 94.12 168 LEU A N 1
ATOM 1296 C CA . LEU A 1 168 ? 7.980 3.837 7.546 1.00 94.12 168 LEU A CA 1
ATOM 1297 C C . LEU A 1 168 ? 8.147 4.227 9.019 1.00 94.12 168 LEU A C 1
ATOM 1299 O O . LEU A 1 168 ? 7.358 3.788 9.853 1.00 94.12 168 LEU A O 1
ATOM 1303 N N . GLY A 1 169 ? 9.118 5.087 9.337 1.00 94.88 169 GLY A N 1
ATOM 1304 C CA . GLY A 1 169 ? 9.302 5.622 10.687 1.00 94.88 169 GLY A CA 1
ATOM 1305 C C . GLY A 1 169 ? 8.091 6.423 11.172 1.00 94.88 169 GLY A C 1
ATOM 1306 O O . GLY A 1 169 ? 7.591 6.177 12.271 1.00 94.88 169 GLY A O 1
ATOM 1307 N N . SER A 1 170 ? 7.562 7.329 10.339 1.00 94.69 170 SER A N 1
ATOM 1308 C CA . SER A 1 170 ? 6.356 8.096 10.682 1.00 94.69 170 SER A CA 1
ATOM 1309 C C . SER A 1 170 ? 5.125 7.208 10.848 1.00 94.69 170 SER A C 1
ATOM 1311 O O . SER A 1 170 ? 4.341 7.414 11.774 1.00 94.69 170 SER A O 1
ATOM 1313 N N . LEU A 1 171 ? 4.979 6.185 10.000 1.00 93.94 171 LEU A N 1
ATOM 1314 C CA . LEU A 1 171 ? 3.870 5.243 10.083 1.00 93.94 171 LEU A CA 1
ATOM 1315 C C . LEU A 1 171 ? 3.945 4.416 11.370 1.00 93.94 171 LEU A C 1
ATOM 1317 O O . LEU A 1 171 ? 2.942 4.273 12.063 1.00 93.94 171 LEU A O 1
ATOM 1321 N N . ALA A 1 172 ? 5.132 3.921 11.730 1.00 91.75 172 ALA A N 1
ATOM 1322 C CA . ALA A 1 172 ? 5.344 3.178 12.969 1.00 91.75 172 ALA A CA 1
ATOM 1323 C C . ALA A 1 172 ? 5.036 4.032 14.210 1.00 91.75 172 ALA A C 1
ATOM 1325 O O . ALA A 1 172 ? 4.373 3.562 15.136 1.00 91.75 172 ALA A O 1
ATOM 1326 N N . ALA A 1 173 ? 5.457 5.301 14.218 1.00 92.62 173 ALA A N 1
ATOM 1327 C CA . ALA A 1 173 ? 5.140 6.234 15.297 1.00 92.62 173 ALA A CA 1
ATOM 1328 C C . ALA A 1 173 ? 3.626 6.485 15.413 1.00 92.62 173 ALA A C 1
ATOM 1330 O O . ALA A 1 173 ? 3.070 6.387 16.508 1.00 92.62 173 ALA A O 1
ATOM 1331 N N . ALA A 1 174 ? 2.945 6.738 14.290 1.00 92.44 174 ALA A N 1
ATOM 1332 C CA . ALA A 1 174 ? 1.496 6.923 14.258 1.00 92.44 174 ALA A CA 1
ATOM 1333 C C . ALA A 1 174 ? 0.744 5.666 14.727 1.00 92.44 174 ALA A C 1
ATOM 1335 O O . ALA A 1 174 ? -0.196 5.766 15.517 1.00 92.44 174 ALA A O 1
ATOM 1336 N N . MET A 1 175 ? 1.189 4.480 14.304 1.00 91.44 175 MET A N 1
ATOM 1337 C CA . MET A 1 175 ? 0.591 3.204 14.697 1.00 91.44 175 MET A CA 1
ATOM 1338 C C . MET A 1 175 ? 0.757 2.940 16.199 1.00 91.44 175 MET A C 1
ATOM 1340 O O . MET A 1 175 ? -0.205 2.558 16.861 1.00 91.44 175 MET A O 1
ATOM 1344 N N . ASN A 1 176 ? 1.938 3.212 16.762 1.00 90.25 176 ASN A N 1
ATOM 1345 C CA . ASN A 1 176 ? 2.182 3.086 18.201 1.00 90.25 176 ASN A CA 1
ATOM 1346 C C . ASN A 1 176 ? 1.339 4.073 19.020 1.00 90.25 176 ASN A C 1
ATOM 1348 O O . ASN A 1 176 ? 0.771 3.693 20.044 1.00 90.25 176 ASN A O 1
ATOM 1352 N N . ALA A 1 177 ? 1.210 5.319 18.556 1.00 90.88 177 ALA A N 1
ATOM 1353 C CA . ALA A 1 177 ? 0.357 6.313 19.200 1.00 90.88 177 ALA A CA 1
ATOM 1354 C C . ALA A 1 177 ? -1.126 5.910 19.153 1.00 90.88 177 ALA A C 1
ATOM 1356 O O . ALA A 1 177 ? -1.829 6.030 20.157 1.00 90.88 177 ALA A O 1
ATOM 1357 N N . SER A 1 178 ? -1.602 5.393 18.014 1.00 90.00 178 SER A N 1
ATOM 1358 C CA . SER A 1 178 ? -2.971 4.880 17.887 1.00 90.00 178 SER A CA 1
ATOM 1359 C C . SER A 1 178 ? -3.211 3.689 18.813 1.00 90.00 178 SER A C 1
ATOM 1361 O O . SER A 1 178 ? -4.193 3.678 19.549 1.00 90.00 178 SER A O 1
ATOM 1363 N N . ALA A 1 179 ? -2.282 2.730 18.852 1.00 88.12 179 ALA A N 1
ATOM 1364 C CA . ALA A 1 179 ? -2.374 1.572 19.736 1.00 88.12 179 ALA A CA 1
ATOM 1365 C C . ALA A 1 179 ? -2.403 1.971 21.224 1.00 88.12 179 ALA A C 1
ATOM 1367 O O . ALA A 1 179 ? -3.100 1.336 22.015 1.00 88.12 179 ALA A O 1
ATOM 1368 N N . GLY A 1 180 ? -1.680 3.029 21.612 1.00 87.06 180 GLY A N 1
ATOM 1369 C CA . GLY A 1 180 ? -1.765 3.616 22.953 1.00 87.06 180 GLY A CA 1
ATOM 1370 C C . GLY A 1 180 ? -3.170 4.132 23.271 1.00 87.06 180 GLY A C 1
ATOM 1371 O O . GLY A 1 180 ? -3.774 3.703 24.252 1.00 87.06 180 GLY A O 1
ATOM 1372 N N . LYS A 1 181 ? -3.738 4.960 22.385 1.00 89.44 181 LYS A N 1
ATOM 1373 C CA . LYS A 1 181 ? -5.107 5.492 22.528 1.00 89.44 181 LYS A CA 1
ATOM 1374 C C . LYS A 1 181 ? -6.171 4.394 22.567 1.00 89.44 181 LYS A C 1
ATOM 1376 O O . LYS A 1 181 ? -7.142 4.495 23.318 1.00 89.44 181 LYS A O 1
ATOM 1381 N N . ASP A 1 182 ? -6.006 3.337 21.773 1.00 87.06 182 ASP A N 1
ATOM 1382 C CA . ASP A 1 182 ? -6.924 2.196 21.782 1.00 87.06 182 ASP A CA 1
ATOM 1383 C C . ASP A 1 182 ? -6.850 1.422 23.107 1.00 87.06 182 ASP A C 1
ATOM 1385 O O . ASP A 1 182 ? -7.891 1.037 23.641 1.00 87.06 182 ASP A O 1
ATOM 1389 N N . ARG A 1 183 ? -5.656 1.253 23.696 1.00 88.12 183 ARG A N 1
ATOM 1390 C CA . ARG A 1 183 ? -5.505 0.651 25.036 1.00 88.12 183 ARG A CA 1
ATOM 1391 C C . ARG A 1 183 ? -6.171 1.490 26.122 1.00 88.12 183 ARG A C 1
ATOM 1393 O O . ARG A 1 183 ? -6.895 0.931 26.941 1.00 88.12 183 ARG A O 1
ATOM 1400 N N . GLU A 1 184 ? -5.972 2.805 26.106 1.00 90.62 184 GLU A N 1
ATOM 1401 C CA . GLU A 1 184 ? -6.626 3.730 27.043 1.00 90.62 184 GLU A CA 1
ATOM 1402 C C . GLU A 1 184 ? -8.155 3.673 26.913 1.00 90.62 184 GLU A C 1
ATOM 1404 O O . GLU A 1 184 ? -8.875 3.583 27.908 1.00 90.62 184 GLU A O 1
ATOM 1409 N N . SER A 1 185 ? -8.659 3.644 25.676 1.00 86.50 185 SER A N 1
ATOM 1410 C CA . SER A 1 185 ? -10.092 3.513 25.396 1.00 86.50 185 SER A CA 1
ATOM 1411 C C . SER A 1 185 ? -10.652 2.183 25.909 1.00 86.50 185 SER A C 1
ATOM 1413 O O . SER A 1 185 ? -11.739 2.152 26.484 1.00 86.50 185 SER A O 1
ATOM 1415 N N . LEU A 1 186 ? -9.913 1.082 25.737 1.00 89.12 186 LEU A N 1
ATOM 1416 C CA . LEU A 1 186 ? -10.293 -0.234 26.253 1.00 89.12 186 LEU A CA 1
ATOM 1417 C C . LEU A 1 186 ? -10.293 -0.277 27.782 1.00 89.12 186 LEU A C 1
ATOM 1419 O O . LEU A 1 186 ? -11.201 -0.867 28.365 1.00 89.12 186 LEU A O 1
ATOM 1423 N N . GLU A 1 187 ? -9.319 0.349 28.443 1.00 90.69 187 GLU A N 1
ATOM 1424 C CA . GLU A 1 187 ? -9.337 0.501 29.900 1.00 90.69 187 GLU A CA 1
ATOM 1425 C C . GLU A 1 187 ? -10.560 1.282 30.378 1.00 90.69 187 GLU A C 1
ATOM 1427 O O . GLU A 1 187 ? -11.214 0.868 31.336 1.00 90.69 187 GLU A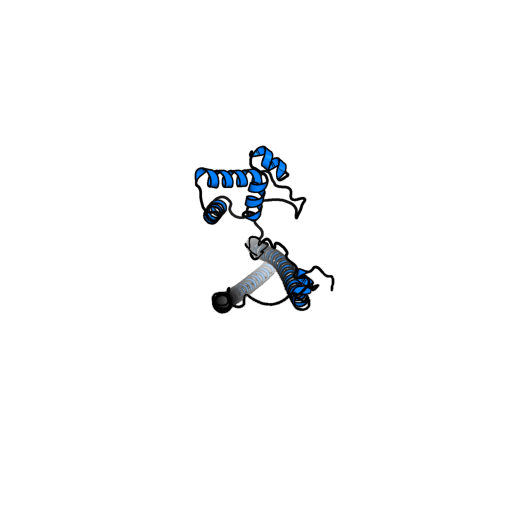 O 1
ATOM 1432 N N . LEU A 1 188 ? -10.891 2.390 29.709 1.00 90.81 188 LEU A N 1
ATOM 1433 C CA . LEU A 1 188 ? -12.061 3.190 30.053 1.00 90.81 188 LEU A CA 1
ATOM 1434 C C . LEU A 1 188 ? -13.348 2.371 29.906 1.00 90.81 188 LEU A C 1
ATOM 1436 O O . LEU A 1 188 ? -14.170 2.367 30.818 1.00 90.81 188 LEU A O 1
ATOM 1440 N N . ILE A 1 189 ? -13.496 1.633 28.801 1.00 86.44 189 ILE A N 1
ATOM 1441 C CA . ILE A 1 189 ? -14.647 0.747 28.575 1.00 86.44 189 ILE A CA 1
ATOM 1442 C C . ILE A 1 189 ? -14.727 -0.324 29.668 1.00 86.44 189 ILE A C 1
ATOM 1444 O O . ILE A 1 189 ? -15.805 -0.556 30.205 1.00 86.44 189 ILE A O 1
ATOM 1448 N N . LYS A 1 190 ? -13.603 -0.943 30.049 1.00 89.19 190 LYS A N 1
ATOM 1449 C CA . LYS A 1 190 ? -13.566 -1.934 31.137 1.00 89.19 190 LYS A CA 1
ATOM 1450 C C . LYS A 1 190 ? -13.989 -1.339 32.480 1.00 89.19 190 LYS A C 1
ATOM 1452 O O . LYS A 1 190 ? -14.785 -1.951 33.182 1.00 89.19 190 LYS A O 1
ATOM 1457 N N . LYS A 1 191 ? -13.503 -0.141 32.826 1.00 91.31 191 LYS A N 1
ATOM 1458 C CA . LYS A 1 191 ? -13.903 0.570 34.056 1.00 91.31 191 LYS A CA 1
ATOM 1459 C C . LYS A 1 191 ? -15.394 0.911 34.046 1.00 91.31 191 LYS A C 1
ATOM 1461 O O . LYS A 1 191 ? -16.067 0.733 35.056 1.00 91.31 191 LYS A O 1
ATOM 1466 N N . GLN A 1 192 ? -15.915 1.361 32.903 1.00 87.62 192 GLN A N 1
ATOM 1467 C CA . GLN A 1 192 ? -17.344 1.630 32.733 1.00 87.62 192 GLN A CA 1
ATOM 1468 C C . GLN A 1 192 ? -18.180 0.356 32.889 1.00 87.62 192 GLN A C 1
ATOM 1470 O O . GLN A 1 192 ? -19.168 0.380 33.612 1.00 87.62 192 GLN A O 1
ATOM 1475 N N . LEU A 1 193 ? -17.764 -0.760 32.282 1.00 86.31 193 LEU A N 1
ATOM 1476 C CA . LEU A 1 193 ? -18.436 -2.053 32.436 1.00 86.31 193 LEU A CA 1
ATOM 1477 C C . LEU A 1 193 ? -18.449 -2.523 33.893 1.00 86.31 193 LEU A C 1
ATOM 1479 O O . LEU A 1 193 ? -19.514 -2.869 34.386 1.00 86.31 193 LEU A O 1
ATOM 1483 N N . ALA A 1 194 ? -17.321 -2.442 34.603 1.00 86.06 194 ALA A N 1
ATOM 1484 C CA . ALA A 1 194 ? -17.255 -2.807 36.020 1.00 86.06 194 ALA A CA 1
ATOM 1485 C C . ALA A 1 194 ? -18.190 -1.945 36.891 1.00 86.06 194 ALA A C 1
ATOM 1487 O O . ALA A 1 194 ? -18.882 -2.457 37.766 1.00 86.06 194 ALA A O 1
ATOM 1488 N N . SER A 1 195 ? -18.265 -0.636 36.620 1.00 88.50 195 SER A N 1
ATOM 1489 C CA . SER A 1 195 ? -19.196 0.260 37.318 1.00 88.50 195 SER A CA 1
ATOM 1490 C C . SER A 1 195 ? -20.660 -0.076 37.018 1.00 88.50 195 SER A C 1
ATOM 1492 O O . SER A 1 195 ? -21.504 -0.035 37.915 1.00 88.50 195 SER A O 1
ATOM 1494 N N . ILE A 1 196 ? -20.969 -0.429 35.769 1.00 83.56 196 ILE A N 1
ATOM 1495 C CA . ILE A 1 196 ? -22.304 -0.876 35.366 1.00 83.56 196 ILE A CA 1
ATOM 1496 C C . ILE A 1 196 ? -22.662 -2.193 36.067 1.00 83.56 196 ILE A C 1
ATOM 1498 O O . ILE A 1 196 ? -23.760 -2.303 36.604 1.00 83.56 196 ILE A O 1
ATOM 1502 N N . GLU A 1 197 ? -21.748 -3.162 36.108 1.00 82.94 197 GLU A N 1
ATOM 1503 C CA . GLU A 1 197 ? -21.930 -4.444 36.801 1.00 82.94 197 GLU A CA 1
ATOM 1504 C C . GLU A 1 197 ? -22.194 -4.248 38.300 1.00 82.94 197 GLU A C 1
ATOM 1506 O O . GLU A 1 197 ? -23.138 -4.822 38.840 1.00 82.94 197 GLU A O 1
ATOM 1511 N N . GLU A 1 198 ? -21.436 -3.374 38.967 1.00 83.38 198 GLU A N 1
ATOM 1512 C CA . GLU A 1 198 ? -21.651 -3.056 40.382 1.00 83.38 198 GLU A CA 1
ATOM 1513 C C . GLU A 1 198 ? -23.033 -2.424 40.623 1.00 83.38 198 GLU A C 1
ATOM 1515 O O . GLU A 1 198 ? -23.718 -2.749 41.595 1.00 83.38 198 GLU A O 1
ATOM 1520 N N . ARG A 1 199 ? -23.482 -1.546 39.716 1.00 78.12 199 ARG A N 1
ATOM 1521 C CA . ARG A 1 199 ? -24.825 -0.948 39.777 1.00 78.12 199 ARG A CA 1
ATOM 1522 C C . ARG A 1 199 ? -25.919 -1.983 39.534 1.00 78.12 199 ARG A C 1
ATOM 1524 O O . ARG A 1 199 ? -26.917 -1.951 40.244 1.00 78.12 199 ARG A O 1
ATOM 1531 N N . ILE A 1 200 ? -25.736 -2.906 38.586 1.00 78.81 200 ILE A N 1
ATOM 1532 C CA . ILE A 1 200 ? -26.661 -4.029 38.358 1.00 78.81 200 ILE A CA 1
ATOM 1533 C C . I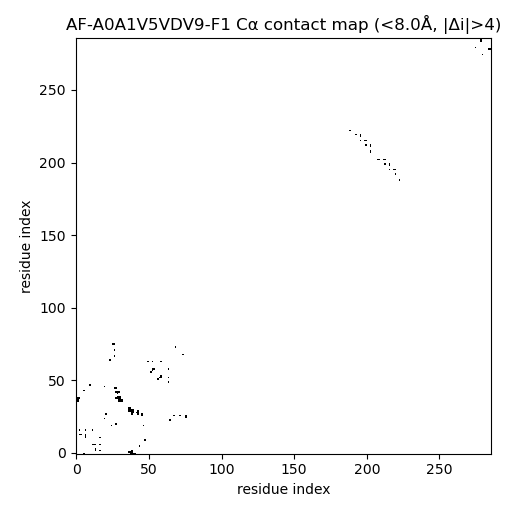LE A 1 200 ? -26.812 -4.856 39.633 1.00 78.81 200 ILE A C 1
ATOM 1535 O O . ILE A 1 200 ? -27.941 -5.123 40.037 1.00 78.81 200 ILE A O 1
ATOM 1539 N N . ASN A 1 201 ? -25.701 -5.208 40.282 1.00 77.44 201 ASN A N 1
ATOM 1540 C CA . ASN A 1 201 ? -25.720 -6.000 41.512 1.00 77.44 201 ASN A CA 1
ATOM 1541 C C . ASN A 1 201 ? -26.453 -5.265 42.644 1.00 77.44 201 ASN A C 1
ATOM 1543 O O . ASN A 1 201 ? -27.339 -5.841 43.266 1.00 77.44 201 ASN A O 1
ATOM 1547 N N . LYS A 1 202 ? -26.188 -3.965 42.836 1.00 77.50 202 LYS A N 1
ATOM 1548 C CA . LYS A 1 202 ? -26.900 -3.146 43.836 1.00 77.50 202 LYS A CA 1
ATOM 1549 C C . LYS A 1 202 ? -28.405 -3.052 43.574 1.00 77.50 202 LYS A C 1
ATOM 1551 O O . LYS A 1 202 ? -29.182 -3.068 44.520 1.00 77.50 202 LYS A O 1
ATOM 1556 N N . ILE A 1 203 ? -28.826 -2.964 42.310 1.00 71.12 203 ILE A N 1
ATOM 1557 C CA . ILE A 1 203 ? -30.252 -2.946 41.940 1.00 71.12 203 ILE A CA 1
ATOM 1558 C C . ILE A 1 203 ? -30.901 -4.319 42.163 1.00 71.12 203 ILE A C 1
ATOM 1560 O O . ILE A 1 203 ? -32.048 -4.396 42.598 1.00 71.12 203 ILE A O 1
ATOM 1564 N N . ALA A 1 204 ? -30.178 -5.405 41.874 1.00 68.38 204 ALA A N 1
ATOM 1565 C CA . ALA A 1 204 ? -30.647 -6.762 42.139 1.00 68.38 204 ALA A CA 1
ATOM 1566 C C . ALA A 1 204 ? -30.836 -7.022 43.646 1.00 68.38 204 ALA A C 1
ATOM 1568 O O . ALA A 1 204 ? -31.759 -7.737 44.025 1.00 68.38 204 ALA A O 1
ATOM 1569 N N . GLU A 1 205 ? -30.003 -6.410 44.493 1.00 70.50 205 GLU A N 1
ATOM 1570 C CA . GLU A 1 205 ? -30.103 -6.472 45.957 1.00 70.50 205 GLU A CA 1
ATOM 1571 C C . GLU A 1 205 ? -31.202 -5.559 46.533 1.00 70.50 205 GLU A C 1
ATOM 1573 O O . GLU A 1 205 ? -31.806 -5.908 47.546 1.00 70.50 205 GLU A O 1
ATOM 1578 N N . SER A 1 206 ? -31.481 -4.404 45.913 1.00 67.38 206 SER A N 1
ATOM 1579 C CA . SER A 1 206 ? -32.437 -3.414 46.437 1.00 67.38 206 SER A CA 1
ATOM 1580 C C . SER A 1 206 ? -33.883 -3.595 45.964 1.00 67.38 206 SER A C 1
ATOM 1582 O O . SER A 1 206 ? -34.776 -2.968 46.530 1.00 67.38 206 SER A O 1
ATOM 1584 N N . GLY A 1 207 ? -34.138 -4.435 44.953 1.00 60.06 207 GLY A N 1
ATOM 1585 C CA . GLY A 1 207 ? -35.477 -4.849 44.502 1.00 60.06 207 GLY A CA 1
ATOM 1586 C C . GLY A 1 207 ? -36.330 -3.772 43.812 1.00 60.06 207 GLY A C 1
ATOM 1587 O O . GLY A 1 207 ? -37.185 -4.118 43.001 1.00 60.06 207 GLY A O 1
ATOM 1588 N N . ASP A 1 208 ? -36.068 -2.487 44.057 1.00 61.97 208 ASP A N 1
ATOM 1589 C CA . ASP A 1 208 ? -36.880 -1.360 43.592 1.00 61.97 208 ASP A CA 1
ATOM 1590 C C . ASP A 1 208 ? -36.008 -0.207 43.069 1.00 61.97 208 ASP A C 1
ATOM 1592 O O . ASP A 1 208 ? -35.654 0.728 43.784 1.00 61.97 208 ASP A O 1
ATOM 1596 N N . SER A 1 209 ? -35.669 -0.245 41.778 1.00 66.06 209 SER A N 1
ATOM 1597 C CA . SER A 1 209 ? -35.393 0.977 41.005 1.00 66.06 209 SER A CA 1
ATOM 1598 C C . SER A 1 209 ? -35.453 0.684 39.506 1.00 66.06 209 SER A C 1
ATOM 1600 O O . SER A 1 209 ? -34.440 0.504 38.823 1.00 66.06 209 SER A O 1
ATOM 1602 N N . ALA A 1 210 ? -36.669 0.652 38.952 1.00 68.56 210 ALA A N 1
ATOM 1603 C CA . ALA A 1 210 ? -36.890 0.544 37.506 1.00 68.56 210 ALA A CA 1
ATOM 1604 C C . ALA A 1 210 ? -36.141 1.638 36.707 1.00 68.56 210 ALA A C 1
ATOM 1606 O O . ALA A 1 210 ? -35.719 1.405 35.572 1.00 68.56 210 ALA A O 1
ATOM 1607 N N . ALA A 1 211 ? -35.925 2.811 37.317 1.00 70.12 211 ALA A N 1
ATOM 1608 C CA . ALA A 1 211 ? -35.168 3.916 36.736 1.00 70.12 211 ALA A CA 1
ATOM 1609 C C . ALA A 1 211 ? -33.669 3.601 36.589 1.00 70.12 211 ALA A C 1
ATOM 1611 O O . ALA A 1 211 ? -33.069 3.932 35.563 1.00 70.12 211 ALA A O 1
ATOM 1612 N N . ASP A 1 212 ? -33.054 2.928 37.565 1.00 69.69 212 ASP A N 1
ATOM 1613 C CA . ASP A 1 212 ? -31.635 2.576 37.479 1.00 69.69 212 ASP A CA 1
ATOM 1614 C C . ASP A 1 212 ? -31.391 1.392 36.541 1.00 69.69 212 ASP A C 1
ATOM 1616 O O . ASP A 1 212 ? -30.403 1.406 35.803 1.00 69.69 212 ASP A O 1
ATOM 1620 N N . VAL A 1 213 ? -32.340 0.449 36.447 1.00 75.19 213 VAL A N 1
ATOM 1621 C CA . VAL A 1 213 ? -32.326 -0.600 35.410 1.00 75.19 213 VAL A CA 1
ATOM 1622 C C . VAL A 1 213 ? -32.387 0.014 34.010 1.00 75.19 213 VAL A C 1
ATOM 1624 O O . VAL A 1 213 ? -31.645 -0.402 33.118 1.00 75.19 213 VAL A O 1
ATOM 1627 N N . ALA A 1 214 ? -33.256 1.007 33.795 1.00 75.44 214 ALA A N 1
ATOM 1628 C CA . ALA A 1 214 ? -33.369 1.689 32.507 1.00 75.44 214 ALA A CA 1
ATOM 1629 C C . ALA A 1 214 ? -32.072 2.431 32.139 1.00 75.44 214 ALA A C 1
ATOM 1631 O O . ALA A 1 214 ? -31.610 2.337 31.001 1.00 75.44 214 ALA A O 1
ATOM 1632 N N . ARG A 1 215 ? -31.441 3.102 33.112 1.00 78.25 215 ARG A N 1
ATOM 1633 C CA . ARG A 1 215 ? -30.178 3.832 32.913 1.00 78.25 215 ARG A CA 1
ATOM 1634 C C . ARG A 1 215 ? -29.027 2.898 32.544 1.00 78.25 215 ARG A C 1
ATOM 1636 O O . ARG A 1 215 ? -28.317 3.143 31.575 1.00 78.25 215 ARG A O 1
ATOM 1643 N N . VAL A 1 216 ? -28.899 1.789 33.267 1.00 80.00 216 VAL A N 1
ATOM 1644 C CA . VAL A 1 216 ? -27.912 0.740 32.990 1.00 80.00 216 VAL A CA 1
ATOM 1645 C C . VAL A 1 216 ? -28.113 0.118 31.607 1.00 80.00 216 VAL A C 1
ATOM 1647 O O . VAL A 1 216 ? -27.143 -0.102 30.882 1.00 80.00 216 VAL A O 1
ATOM 1650 N N . LYS A 1 217 ? -29.362 -0.157 31.208 1.00 79.94 217 LYS A N 1
ATOM 1651 C CA . LYS A 1 217 ? -29.662 -0.693 29.872 1.00 79.94 217 LYS A CA 1
ATOM 1652 C C . LYS A 1 217 ? -29.223 0.263 28.766 1.00 79.94 217 LYS A C 1
ATOM 1654 O O . LYS A 1 217 ? -28.691 -0.200 27.757 1.00 79.94 217 LYS A O 1
ATOM 1659 N N . GLU A 1 218 ? -29.404 1.568 28.957 1.00 83.06 218 GLU A N 1
ATOM 1660 C CA . GLU A 1 218 ? -28.961 2.565 27.981 1.00 83.06 218 GLU A CA 1
ATOM 1661 C C . GLU A 1 218 ? -27.430 2.675 27.927 1.00 83.06 218 GLU A C 1
ATOM 1663 O O . GLU A 1 218 ? -26.850 2.680 26.842 1.00 83.06 218 GLU A O 1
ATOM 1668 N N . GLU A 1 219 ? -26.748 2.653 29.074 1.00 83.56 219 GLU A N 1
ATOM 1669 C CA . GLU A 1 219 ? -25.279 2.619 29.125 1.00 83.56 219 GLU A CA 1
ATOM 1670 C C . GLU A 1 219 ? -24.715 1.360 28.434 1.00 83.56 219 GLU A C 1
ATOM 1672 O O . GLU A 1 219 ? -23.801 1.457 27.609 1.00 83.56 219 GLU A O 1
ATOM 1677 N N . LEU A 1 220 ? -25.314 0.186 28.671 1.00 84.88 220 LEU A N 1
ATOM 1678 C CA . LEU A 1 220 ? -24.952 -1.065 27.997 1.00 84.88 220 LEU A CA 1
ATOM 1679 C C . LEU A 1 220 ? -25.183 -0.983 26.479 1.00 84.88 220 LEU A C 1
ATOM 1681 O O . LEU A 1 220 ? -24.369 -1.481 25.699 1.00 84.88 220 LEU A O 1
ATOM 1685 N N . ARG A 1 221 ? -26.271 -0.333 26.042 1.00 89.12 221 ARG A N 1
ATOM 1686 C CA . ARG A 1 221 ? -26.564 -0.098 24.620 1.00 89.12 221 ARG A CA 1
ATOM 1687 C C . ARG A 1 221 ? -25.465 0.738 23.968 1.00 89.12 221 ARG A C 1
ATOM 1689 O O . ARG A 1 221 ? -24.986 0.376 22.893 1.00 89.12 221 ARG A O 1
ATOM 1696 N N . VAL A 1 222 ? -25.032 1.814 24.627 1.00 90.81 222 VAL A N 1
ATOM 1697 C CA . VAL A 1 222 ? -23.955 2.691 24.140 1.00 90.81 222 VAL A CA 1
ATOM 1698 C C . VAL A 1 222 ? -22.624 1.943 24.064 1.00 90.81 222 VAL A C 1
ATOM 1700 O O . VAL A 1 222 ? -21.925 2.039 23.054 1.00 90.81 222 VAL A O 1
ATOM 1703 N N . VAL A 1 223 ? -22.270 1.168 25.092 1.00 88.88 223 VAL A N 1
ATOM 1704 C CA . VAL A 1 223 ? -21.029 0.376 25.090 1.00 88.88 223 VAL A CA 1
ATOM 1705 C C . VAL A 1 223 ? -21.058 -0.685 23.991 1.00 88.88 223 VAL A C 1
ATOM 1707 O O . VAL A 1 223 ? -20.085 -0.817 23.251 1.00 88.88 223 VAL A O 1
ATOM 1710 N N . ARG A 1 224 ? -22.182 -1.386 23.810 1.00 87.25 224 ARG A N 1
ATOM 1711 C CA . ARG A 1 224 ? -22.347 -2.377 22.736 1.00 87.25 224 ARG A CA 1
ATOM 1712 C C . ARG A 1 224 ? -22.223 -1.742 21.348 1.00 87.25 224 ARG A C 1
ATOM 1714 O O . ARG A 1 224 ? -21.587 -2.324 20.474 1.00 87.25 224 ARG A O 1
ATOM 1721 N N . ALA A 1 225 ? -22.764 -0.538 21.152 1.00 88.31 225 ALA A N 1
ATOM 1722 C CA . ALA A 1 225 ? -22.603 0.203 19.901 1.00 88.31 225 ALA A CA 1
ATOM 1723 C C . ALA A 1 225 ? -21.133 0.577 19.635 1.00 88.31 225 ALA A C 1
ATOM 1725 O O . ALA A 1 225 ? -20.639 0.373 18.527 1.00 88.31 225 ALA A O 1
ATOM 1726 N N . LYS A 1 226 ? -20.407 1.061 20.654 1.00 88.44 226 LYS A N 1
ATOM 1727 C CA . LYS A 1 226 ? -18.967 1.363 20.543 1.00 88.44 226 LYS A CA 1
ATOM 1728 C C . LYS 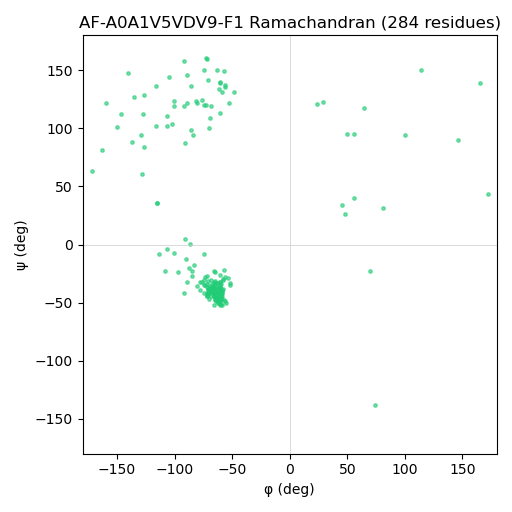A 1 226 ? -18.130 0.113 20.261 1.00 88.44 226 LYS A C 1
ATOM 1730 O O . LYS A 1 226 ? -17.197 0.179 19.465 1.00 88.44 226 LYS A O 1
ATOM 1735 N N . LEU A 1 227 ? -18.464 -1.015 20.891 1.00 87.81 227 LEU A N 1
ATOM 1736 C CA . LEU A 1 227 ? -17.800 -2.295 20.650 1.00 87.81 227 LEU A CA 1
ATOM 1737 C C . LEU A 1 227 ? -17.992 -2.739 19.196 1.00 87.81 227 LEU A C 1
ATOM 1739 O O . LEU A 1 227 ? -17.006 -2.984 18.510 1.00 87.81 227 LEU A O 1
ATOM 1743 N N . SER A 1 228 ? -19.232 -2.717 18.700 1.00 89.50 228 SER A N 1
ATOM 1744 C CA . SER A 1 228 ? -19.543 -3.056 17.306 1.00 89.50 228 SER A CA 1
ATOM 1745 C C . SER A 1 228 ? -18.814 -2.151 16.303 1.00 89.50 228 SER A C 1
ATOM 1747 O O . SER A 1 228 ? -18.293 -2.630 15.298 1.00 89.50 228 SER A O 1
ATOM 1749 N N . GLN A 1 229 ? -18.692 -0.847 16.585 1.00 88.62 229 GLN A N 1
ATOM 1750 C CA . GLN A 1 229 ? -17.891 0.060 15.753 1.00 88.62 229 GLN A CA 1
ATOM 1751 C C . GLN A 1 229 ? -16.411 -0.343 15.701 1.00 88.62 229 GLN A C 1
ATOM 1753 O O . GLN A 1 229 ? -15.806 -0.323 14.629 1.00 88.62 229 GLN A O 1
ATOM 1758 N N . LYS A 1 230 ? -15.818 -0.716 16.841 1.00 85.50 230 LYS A N 1
ATOM 1759 C CA . LYS A 1 230 ? -14.418 -1.161 16.899 1.00 85.50 230 LYS A CA 1
ATOM 1760 C C . LYS A 1 230 ? -14.219 -2.510 16.206 1.00 85.50 230 LYS A C 1
ATOM 1762 O O . LYS A 1 230 ? -13.224 -2.671 15.508 1.00 85.50 230 LYS A O 1
ATOM 1767 N N . GLU A 1 231 ? -15.164 -3.438 16.333 1.00 88.94 231 GLU A N 1
ATOM 1768 C CA . GLU A 1 231 ? -15.151 -4.719 15.613 1.00 88.94 231 GLU A CA 1
ATOM 1769 C C . GLU A 1 231 ? -15.179 -4.514 14.091 1.00 88.94 231 GLU A C 1
ATOM 1771 O O . GLU A 1 231 ? -14.362 -5.098 13.379 1.00 88.94 231 GLU A O 1
ATOM 1776 N N . ASN A 1 232 ? -16.035 -3.614 13.595 1.00 91.44 232 ASN A N 1
ATOM 1777 C CA . ASN A 1 232 ? -16.085 -3.271 12.171 1.00 91.44 232 ASN A CA 1
ATOM 1778 C C . ASN A 1 232 ? -14.759 -2.674 11.675 1.00 91.44 232 ASN A C 1
ATOM 1780 O O . ASN A 1 232 ? -14.251 -3.088 10.634 1.00 91.44 232 ASN A O 1
ATOM 1784 N N . ALA A 1 233 ? -14.158 -1.756 12.440 1.00 87.38 233 ALA A N 1
ATOM 1785 C CA . ALA A 1 233 ? -12.862 -1.169 12.095 1.00 87.38 233 ALA A CA 1
ATOM 1786 C C . ALA A 1 233 ? -11.738 -2.224 12.036 1.00 87.38 233 ALA A C 1
ATOM 1788 O O . ALA A 1 233 ? -10.877 -2.177 11.158 1.00 87.38 233 ALA A O 1
ATOM 1789 N N . VAL A 1 234 ? -11.753 -3.211 12.940 1.00 87.62 234 VAL A N 1
ATOM 1790 C CA . VAL A 1 234 ? -10.794 -4.329 12.918 1.00 87.62 234 VAL A CA 1
ATOM 1791 C C . VAL A 1 234 ? -10.972 -5.185 11.663 1.00 87.62 234 VAL A C 1
ATOM 1793 O O . VAL A 1 234 ? -9.978 -5.556 11.037 1.00 87.62 234 VAL A O 1
ATOM 1796 N N . GLU A 1 235 ? -12.209 -5.469 11.257 1.00 91.62 235 GLU A N 1
ATOM 1797 C CA . GLU A 1 235 ? -12.478 -6.209 10.019 1.00 91.62 235 GLU A CA 1
ATOM 1798 C C . GLU A 1 235 ? -12.049 -5.440 8.758 1.00 91.62 235 GLU A C 1
ATOM 1800 O O . GLU A 1 235 ? -11.485 -6.027 7.832 1.00 91.62 235 GLU A O 1
ATOM 1805 N N . GLU A 1 236 ? -12.222 -4.118 8.713 1.00 93.00 236 GLU A N 1
ATOM 1806 C CA . GLU A 1 236 ? -11.711 -3.284 7.613 1.00 93.00 236 GLU A CA 1
ATOM 1807 C C . GLU A 1 236 ? -10.178 -3.311 7.521 1.00 93.00 236 GLU A C 1
ATOM 1809 O O . GLU A 1 236 ? -9.614 -3.490 6.433 1.00 93.00 236 GLU A O 1
ATOM 1814 N N . ILE A 1 237 ? -9.491 -3.208 8.664 1.00 89.38 237 ILE A N 1
ATOM 1815 C CA . ILE A 1 237 ? -8.028 -3.333 8.732 1.00 89.38 237 ILE A CA 1
ATOM 1816 C C . ILE A 1 237 ? -7.601 -4.724 8.259 1.00 89.38 237 ILE A C 1
ATOM 1818 O O . ILE A 1 237 ? -6.663 -4.850 7.470 1.00 89.38 237 ILE A O 1
ATOM 1822 N N . ARG A 1 238 ? -8.307 -5.777 8.685 1.00 91.56 238 ARG A N 1
ATOM 1823 C CA . ARG A 1 238 ? -8.021 -7.158 8.283 1.00 91.56 238 ARG A CA 1
ATOM 1824 C C . ARG A 1 238 ? -8.120 -7.337 6.769 1.00 91.56 238 ARG A C 1
ATOM 1826 O O . ARG A 1 238 ? -7.190 -7.874 6.167 1.00 91.56 238 ARG A O 1
ATOM 1833 N N . LYS A 1 239 ? -9.194 -6.840 6.147 1.00 94.06 239 LYS A N 1
ATOM 1834 C CA . LYS A 1 239 ? -9.365 -6.848 4.683 1.00 94.06 239 LYS A CA 1
ATOM 1835 C C . LYS A 1 239 ? -8.243 -6.087 3.977 1.00 94.06 239 LYS A C 1
ATOM 1837 O O . LYS A 1 239 ? -7.686 -6.592 3.006 1.00 94.06 239 LYS A O 1
ATOM 1842 N N . SER A 1 240 ? -7.868 -4.917 4.490 1.00 93.00 240 SER A N 1
ATOM 1843 C CA . SER A 1 240 ? -6.782 -4.104 3.925 1.00 93.00 240 SER A CA 1
ATOM 1844 C C . SER A 1 240 ? -5.431 -4.831 3.983 1.00 93.00 240 SER A C 1
ATOM 1846 O O . SER A 1 240 ? -4.693 -4.864 3.000 1.00 93.00 240 SER A O 1
ATOM 1848 N N . VAL A 1 241 ? -5.125 -5.494 5.103 1.00 92.31 241 VAL A N 1
ATOM 1849 C CA . VAL A 1 241 ? -3.913 -6.320 5.250 1.00 92.31 241 VAL A CA 1
ATOM 1850 C C . VAL A 1 241 ? -3.917 -7.502 4.277 1.00 92.31 241 VAL A C 1
ATOM 1852 O O . VAL A 1 241 ? -2.872 -7.843 3.724 1.00 92.31 241 VAL A O 1
ATOM 1855 N N . GLU A 1 242 ? -5.072 -8.123 4.041 1.00 93.00 242 GLU A N 1
ATOM 1856 C CA . GLU A 1 242 ? -5.222 -9.217 3.075 1.00 93.00 242 GLU A CA 1
ATOM 1857 C C . GLU A 1 242 ? -4.885 -8.762 1.643 1.00 93.00 242 GLU A C 1
ATOM 1859 O O . GLU A 1 242 ? -4.166 -9.458 0.922 1.00 93.00 242 GLU A O 1
ATOM 1864 N N . VAL A 1 243 ? -5.354 -7.573 1.242 1.00 94.81 243 VAL A N 1
ATOM 1865 C CA . VAL A 1 243 ? -5.032 -6.961 -0.061 1.00 94.81 243 VAL A CA 1
ATOM 1866 C C . VAL A 1 243 ? -3.530 -6.697 -0.173 1.00 94.81 243 VAL A C 1
ATOM 1868 O O . VAL A 1 243 ? -2.894 -7.185 -1.108 1.00 94.81 243 VAL A O 1
ATOM 1871 N N . LEU A 1 244 ? -2.933 -6.043 0.828 1.00 92.69 244 LEU A N 1
ATOM 1872 C CA . LEU A 1 244 ? -1.495 -5.747 0.845 1.00 92.69 244 LEU A CA 1
ATOM 1873 C C . LEU A 1 244 ? -0.621 -7.008 0.808 1.00 92.69 244 LEU A C 1
ATOM 1875 O O . LEU A 1 244 ? 0.475 -6.993 0.241 1.00 92.69 244 LEU A O 1
ATOM 1879 N N . LYS A 1 245 ? -1.073 -8.118 1.403 1.00 92.44 245 LYS A N 1
ATOM 1880 C CA . LYS A 1 245 ? -0.379 -9.413 1.310 1.00 92.44 245 LYS A CA 1
ATOM 1881 C C . LYS A 1 245 ? -0.393 -9.959 -0.114 1.00 92.44 245 LYS A C 1
ATOM 1883 O O . LYS A 1 245 ? 0.647 -10.422 -0.583 1.00 92.44 245 LYS A O 1
ATOM 1888 N N . LYS A 1 246 ? -1.540 -9.894 -0.800 1.00 94.19 246 LYS A N 1
ATOM 1889 C CA . LYS A 1 246 ? -1.668 -10.332 -2.198 1.00 94.19 246 LYS A CA 1
ATOM 1890 C C . LYS A 1 246 ? -0.793 -9.485 -3.119 1.00 94.19 246 LYS A C 1
ATOM 1892 O O . LYS A 1 246 ? -0.040 -10.045 -3.906 1.00 94.19 246 LYS A O 1
ATOM 1897 N N . GLU A 1 247 ? -0.818 -8.165 -2.965 1.00 94.38 247 GLU A N 1
ATOM 1898 C CA . GLU A 1 247 ? 0.034 -7.248 -3.736 1.00 94.38 247 GLU A CA 1
ATOM 1899 C C . GLU A 1 247 ? 1.529 -7.477 -3.474 1.00 94.38 247 GLU A C 1
ATOM 1901 O O . GLU A 1 247 ? 2.340 -7.503 -4.397 1.00 94.38 247 GLU A O 1
ATOM 1906 N N . ASN A 1 248 ? 1.929 -7.723 -2.225 1.00 93.12 248 ASN A N 1
ATOM 1907 C CA . ASN A 1 248 ? 3.320 -8.075 -1.935 1.00 93.12 248 ASN A CA 1
ATOM 1908 C C . ASN A 1 248 ? 3.741 -9.400 -2.582 1.00 93.12 248 ASN A C 1
ATOM 1910 O O . ASN A 1 248 ? 4.891 -9.530 -3.006 1.00 93.12 248 ASN A O 1
ATOM 1914 N N . ALA A 1 249 ? 2.846 -10.388 -2.656 1.00 94.44 249 ALA A N 1
ATOM 1915 C CA . ALA A 1 249 ? 3.125 -11.642 -3.347 1.00 94.44 249 ALA A CA 1
ATOM 1916 C C . ALA A 1 249 ? 3.318 -11.409 -4.853 1.00 94.44 249 ALA A C 1
ATOM 1918 O O . ALA A 1 249 ? 4.342 -11.814 -5.401 1.00 94.44 249 ALA A O 1
ATOM 1919 N N . THR A 1 250 ? 2.422 -10.657 -5.502 1.00 95.19 250 THR A N 1
ATOM 1920 C CA . THR A 1 250 ? 2.547 -10.352 -6.937 1.00 95.19 250 THR A CA 1
ATOM 1921 C C . THR A 1 250 ? 3.816 -9.560 -7.256 1.00 95.19 250 THR A C 1
ATOM 1923 O O . THR A 1 250 ? 4.474 -9.840 -8.260 1.00 95.19 250 THR A O 1
ATOM 1926 N N . LEU A 1 251 ? 4.218 -8.622 -6.391 1.00 93.88 251 LEU A N 1
ATOM 1927 C CA . LEU A 1 251 ? 5.476 -7.880 -6.529 1.00 93.88 251 LEU A CA 1
ATOM 1928 C C . LEU A 1 251 ? 6.709 -8.780 -6.383 1.00 93.88 251 LEU A C 1
ATOM 1930 O O . LEU A 1 251 ? 7.689 -8.605 -7.110 1.00 93.88 251 LEU A O 1
ATOM 1934 N N . ARG A 1 252 ? 6.678 -9.757 -5.470 1.00 93.94 252 ARG A N 1
ATOM 1935 C CA . ARG A 1 252 ? 7.759 -10.746 -5.332 1.00 93.94 252 ARG A CA 1
ATOM 1936 C C . ARG A 1 252 ? 7.866 -11.629 -6.569 1.00 93.94 252 ARG A C 1
ATOM 1938 O O . ARG A 1 252 ? 8.971 -11.790 -7.081 1.00 93.94 252 ARG A O 1
ATOM 1945 N N . ASP A 1 253 ? 6.741 -12.107 -7.090 1.00 94.25 253 ASP A N 1
ATOM 1946 C CA . ASP A 1 253 ? 6.700 -12.926 -8.305 1.00 94.25 253 ASP A CA 1
ATOM 1947 C C . ASP A 1 253 ? 7.153 -12.137 -9.539 1.00 94.25 253 ASP A C 1
ATOM 1949 O O . ASP A 1 253 ? 7.839 -12.653 -10.422 1.00 94.25 253 ASP A O 1
ATOM 1953 N N . PHE A 1 254 ? 6.782 -10.859 -9.622 1.00 94.75 254 PHE A N 1
ATOM 1954 C CA . PHE A 1 254 ? 7.280 -9.950 -10.649 1.00 94.75 254 PHE A CA 1
ATOM 1955 C C . PHE A 1 254 ? 8.801 -9.786 -10.553 1.00 94.75 254 PHE A C 1
ATOM 1957 O O . PHE A 1 254 ? 9.507 -9.980 -11.543 1.00 94.75 254 PHE A O 1
ATOM 1964 N N . LYS A 1 255 ? 9.325 -9.496 -9.356 1.00 94.44 255 LYS A N 1
ATOM 1965 C CA . LYS A 1 255 ? 10.767 -9.358 -9.122 1.00 94.44 255 LYS A CA 1
ATOM 1966 C C . LYS A 1 255 ? 11.531 -10.634 -9.483 1.00 94.44 255 LYS A C 1
ATOM 1968 O O . LYS A 1 255 ? 12.588 -10.531 -10.099 1.00 94.44 255 LYS A O 1
ATOM 1973 N N . ALA A 1 256 ? 11.010 -11.807 -9.121 1.00 93.75 256 ALA A N 1
ATOM 1974 C CA . ALA A 1 256 ? 11.621 -13.095 -9.443 1.00 93.75 256 ALA A CA 1
ATOM 1975 C C . ALA A 1 256 ? 11.743 -13.293 -10.963 1.00 93.75 256 ALA A C 1
ATOM 1977 O O . ALA A 1 256 ? 12.848 -13.486 -11.461 1.00 93.75 256 ALA A O 1
ATOM 1978 N N . ARG A 1 257 ? 10.645 -13.100 -11.709 1.00 93.31 257 ARG A N 1
ATOM 1979 C CA . ARG A 1 257 ? 10.633 -13.200 -13.181 1.00 93.31 257 ARG A CA 1
ATOM 1980 C C . ARG A 1 257 ? 11.596 -12.223 -13.855 1.00 93.31 257 ARG A C 1
ATOM 1982 O O . ARG A 1 257 ? 12.266 -12.573 -14.821 1.00 93.31 257 ARG A O 1
ATOM 1989 N N . HIS A 1 258 ? 11.679 -10.990 -13.356 1.00 92.50 258 HIS A N 1
ATOM 1990 C CA . HIS A 1 258 ? 12.620 -10.004 -13.890 1.00 92.50 258 HIS A CA 1
ATOM 1991 C C . HIS A 1 258 ? 14.077 -10.371 -13.617 1.00 92.50 258 HIS A C 1
ATOM 1993 O O . HIS A 1 258 ? 14.936 -10.130 -14.463 1.00 92.50 258 HIS A O 1
ATOM 1999 N N . LEU A 1 259 ? 14.363 -10.947 -12.451 1.00 92.56 259 LEU A N 1
ATOM 2000 C CA . LEU A 1 259 ? 15.705 -11.395 -12.107 1.00 92.56 259 LEU A CA 1
ATOM 2001 C C . LEU A 1 259 ? 16.120 -12.588 -12.975 1.00 92.56 259 LEU A C 1
ATOM 2003 O O . LEU A 1 259 ? 17.209 -12.555 -13.539 1.00 92.56 259 LEU A O 1
ATOM 2007 N N . GLU A 1 260 ? 15.230 -13.562 -13.171 1.00 91.94 260 GLU A N 1
ATOM 2008 C CA . GLU A 1 260 ? 15.431 -14.679 -14.104 1.00 91.94 260 GLU A CA 1
ATOM 2009 C C . GLU A 1 260 ? 15.708 -14.181 -15.526 1.00 91.94 260 GLU A C 1
ATOM 2011 O O . GLU A 1 260 ? 16.713 -14.563 -16.122 1.00 91.94 260 GLU A O 1
ATOM 2016 N N . HIS A 1 261 ? 14.899 -13.247 -16.036 1.00 92.50 261 HIS A N 1
ATOM 2017 C CA . HIS A 1 261 ? 15.105 -12.667 -17.364 1.00 92.50 261 HIS A CA 1
ATOM 2018 C C . HIS A 1 261 ? 16.461 -11.951 -17.493 1.00 92.50 261 HIS A C 1
ATOM 2020 O O . HIS A 1 261 ? 17.169 -12.095 -18.490 1.00 92.50 261 HIS A O 1
ATOM 2026 N N . CYS A 1 262 ? 16.862 -11.188 -16.473 1.00 88.38 262 CYS A N 1
ATOM 2027 C CA . CYS A 1 262 ? 18.181 -10.561 -16.441 1.00 88.38 262 CYS A CA 1
ATOM 2028 C C . CYS A 1 262 ? 19.300 -11.610 -16.432 1.00 88.38 262 CYS A C 1
ATOM 2030 O O . CYS A 1 262 ? 20.278 -11.469 -17.167 1.00 88.38 262 CYS A O 1
ATOM 2032 N N . GLU A 1 263 ? 19.172 -12.671 -15.636 1.00 90.50 263 GLU A N 1
ATOM 2033 C CA . GLU A 1 263 ? 20.147 -13.757 -15.605 1.00 90.50 263 GLU A CA 1
ATOM 2034 C C . GLU A 1 263 ? 20.259 -14.469 -16.953 1.00 90.50 263 GLU A C 1
ATOM 2036 O O . GLU A 1 263 ? 21.379 -14.681 -17.422 1.00 90.50 263 GLU A O 1
ATOM 2041 N N . GLU A 1 264 ? 19.139 -14.783 -17.604 1.00 90.06 264 GLU A N 1
ATOM 2042 C CA . GLU A 1 264 ? 19.097 -15.351 -18.954 1.00 90.06 264 GLU A CA 1
ATOM 2043 C C . GLU A 1 264 ? 19.843 -14.460 -19.947 1.00 90.06 264 GLU A C 1
ATOM 2045 O O . GLU A 1 264 ? 20.791 -14.924 -20.582 1.00 90.06 264 GLU A O 1
ATOM 2050 N N . ASN A 1 265 ? 19.542 -13.159 -19.974 1.00 85.31 265 ASN A N 1
ATOM 2051 C CA . ASN A 1 265 ? 20.239 -12.199 -20.831 1.00 85.31 265 ASN A CA 1
ATOM 2052 C C . ASN A 1 265 ? 21.751 -12.167 -20.548 1.00 85.31 265 ASN A C 1
ATOM 2054 O O . ASN A 1 265 ? 22.566 -12.082 -21.470 1.00 85.31 265 ASN A O 1
ATOM 2058 N N . THR A 1 266 ? 22.177 -12.276 -19.281 1.00 86.19 266 THR A N 1
ATOM 2059 C CA . THR A 1 266 ? 23.615 -12.364 -18.972 1.00 86.19 266 THR A CA 1
ATOM 2060 C C . THR A 1 266 ? 24.243 -13.685 -19.416 1.00 86.19 266 THR A C 1
ATOM 2062 O O . THR A 1 266 ? 25.401 -13.687 -19.848 1.00 86.19 266 THR A O 1
ATOM 2065 N N . ARG A 1 267 ? 23.519 -14.810 -19.327 1.00 86.06 267 ARG A N 1
ATOM 2066 C CA . ARG A 1 267 ? 23.977 -16.122 -19.809 1.00 86.06 267 ARG A CA 1
ATOM 2067 C C . ARG A 1 267 ? 24.110 -16.107 -21.329 1.00 86.06 267 ARG A C 1
ATOM 2069 O O . ARG A 1 267 ? 25.154 -16.520 -21.832 1.00 86.06 267 ARG A O 1
ATOM 2076 N N . GLU A 1 268 ? 23.134 -15.548 -22.040 1.00 83.56 268 GLU A N 1
ATOM 2077 C CA . GLU A 1 268 ? 23.173 -15.344 -23.490 1.00 83.56 268 GLU A CA 1
ATOM 2078 C C . GLU A 1 268 ? 24.334 -14.435 -23.902 1.00 83.56 268 GLU A C 1
ATOM 2080 O O . GLU A 1 268 ? 25.135 -14.807 -24.759 1.00 83.56 268 GLU A O 1
ATOM 2085 N N . ALA A 1 269 ? 24.522 -13.291 -23.237 1.00 79.38 269 ALA A N 1
ATOM 2086 C CA . ALA A 1 269 ? 25.643 -12.394 -23.517 1.00 79.38 269 ALA A CA 1
ATOM 2087 C C . ALA A 1 269 ? 27.007 -13.074 -23.288 1.00 79.38 269 ALA A C 1
ATOM 2089 O O . ALA A 1 269 ? 27.945 -12.890 -24.070 1.00 79.38 269 ALA A O 1
ATOM 2090 N N . LYS A 1 270 ? 27.136 -13.899 -22.238 1.00 82.00 270 LYS A N 1
ATOM 2091 C CA . LYS A 1 270 ? 28.342 -14.706 -21.983 1.00 82.00 270 LYS A CA 1
ATOM 2092 C C . LYS A 1 270 ? 28.533 -15.805 -23.032 1.00 82.00 270 LYS A C 1
ATOM 2094 O O . LYS A 1 270 ? 29.670 -16.042 -23.436 1.00 82.00 270 LYS A O 1
ATOM 2099 N N . ALA A 1 271 ? 27.463 -16.457 -23.485 1.00 79.38 271 ALA A N 1
ATOM 2100 C CA . ALA A 1 271 ? 27.513 -17.459 -24.549 1.00 79.38 271 ALA A CA 1
ATOM 2101 C C . ALA A 1 271 ? 27.941 -16.828 -25.883 1.00 79.38 271 ALA A C 1
ATOM 2103 O O . ALA A 1 271 ? 28.835 -17.345 -26.551 1.00 79.38 271 ALA A O 1
ATOM 2104 N N . LEU A 1 272 ? 27.402 -15.652 -26.212 1.00 70.06 272 LEU A N 1
ATOM 2105 C CA . LEU A 1 272 ? 27.795 -14.874 -27.383 1.00 70.06 272 LEU A CA 1
ATOM 2106 C C . LEU A 1 272 ? 29.277 -14.485 -27.322 1.00 70.06 272 LEU A C 1
ATOM 2108 O O . LEU A 1 272 ? 29.971 -14.630 -28.320 1.00 70.06 272 LEU A O 1
ATOM 2112 N N . LYS A 1 273 ? 29.820 -14.076 -26.168 1.00 70.75 273 LYS A N 1
ATOM 2113 C CA . LYS A 1 273 ? 31.266 -13.786 -26.035 1.00 70.75 273 LYS A CA 1
ATOM 2114 C C . LYS A 1 273 ? 32.177 -14.988 -26.334 1.00 70.75 273 LYS A C 1
ATOM 2116 O O . LYS A 1 273 ? 33.313 -14.776 -26.742 1.00 70.75 273 LYS A O 1
ATOM 2121 N N . LYS A 1 274 ? 31.702 -16.226 -26.155 1.00 68.06 274 LYS A N 1
ATOM 2122 C CA . LYS A 1 274 ? 32.477 -17.454 -26.422 1.00 68.06 274 LYS A CA 1
ATOM 2123 C C . LYS A 1 274 ? 32.467 -17.882 -27.895 1.00 68.06 274 LYS A C 1
ATOM 2125 O O . LYS A 1 274 ? 33.316 -18.671 -28.298 1.00 68.06 274 LYS A O 1
ATOM 2130 N N . VAL A 1 275 ? 31.537 -17.377 -28.707 1.00 64.44 275 VAL A N 1
ATOM 2131 C CA . VAL A 1 275 ? 31.453 -17.697 -30.141 1.00 64.44 275 VAL A CA 1
ATOM 2132 C C . VAL A 1 275 ? 32.251 -16.670 -30.942 1.00 64.44 275 VAL A C 1
ATOM 2134 O O . VAL A 1 275 ? 31.913 -15.482 -30.925 1.00 64.44 275 VAL A O 1
ATOM 2137 N N . SER A 1 276 ? 33.279 -17.135 -31.667 1.00 61.59 276 SER A N 1
ATOM 2138 C CA . SER A 1 276 ? 34.127 -16.298 -32.531 1.00 61.59 276 SER A CA 1
ATOM 2139 C C . SER A 1 276 ? 33.274 -15.396 -33.443 1.00 61.59 276 SER A C 1
ATOM 2141 O O . SER A 1 276 ? 32.361 -15.906 -34.104 1.00 61.59 276 SER A O 1
ATOM 2143 N N . PRO A 1 277 ? 33.562 -14.079 -33.522 1.00 61.12 277 PRO A N 1
ATOM 2144 C CA . PRO A 1 277 ? 32.842 -13.141 -34.389 1.00 61.12 277 PRO A CA 1
ATOM 2145 C C . PRO A 1 277 ? 32.763 -13.611 -35.848 1.00 61.12 277 PRO A C 1
ATOM 2147 O O . PRO A 1 277 ? 31.745 -13.415 -36.506 1.00 61.12 277 PRO A O 1
ATOM 2150 N N . ILE A 1 278 ? 33.799 -14.314 -36.318 1.00 57.75 278 ILE A N 1
ATOM 2151 C CA . ILE A 1 278 ? 33.898 -14.848 -37.681 1.00 57.75 278 ILE A CA 1
ATOM 2152 C C . ILE A 1 278 ? 32.940 -16.033 -37.888 1.00 57.75 278 ILE A C 1
ATOM 2154 O O . ILE A 1 278 ? 32.205 -16.061 -38.872 1.00 57.75 278 ILE A O 1
ATOM 2158 N N . LYS A 1 279 ? 32.854 -16.970 -36.929 1.00 57.94 279 LYS A N 1
ATOM 2159 C CA . LYS A 1 279 ? 31.867 -18.072 -36.979 1.00 57.94 279 LYS A CA 1
ATOM 2160 C C . LYS A 1 279 ? 30.425 -17.545 -36.956 1.00 57.94 279 LYS A C 1
ATOM 2162 O O . LYS A 1 279 ? 29.549 -18.120 -37.597 1.00 57.94 279 LYS A O 1
ATOM 2167 N N . ARG A 1 280 ? 30.192 -16.424 -36.260 1.00 59.62 280 ARG A N 1
ATOM 2168 C CA . ARG A 1 280 ? 28.885 -15.756 -36.156 1.00 59.62 280 ARG A CA 1
ATOM 2169 C C . ARG A 1 280 ? 28.455 -15.087 -37.464 1.00 59.62 280 ARG A C 1
ATOM 2171 O O . ARG A 1 280 ? 27.301 -15.230 -3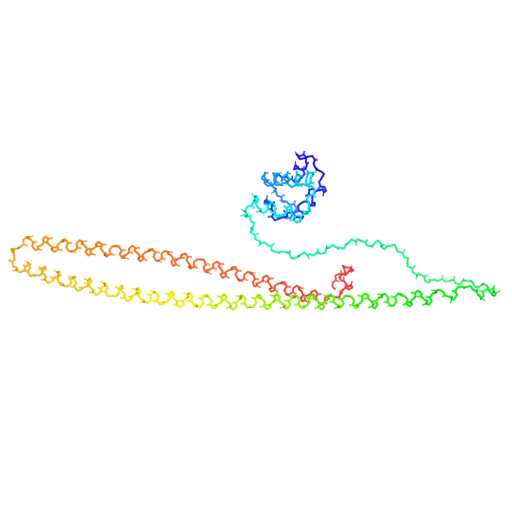7.856 1.00 59.62 280 ARG A O 1
ATOM 2178 N N . LEU A 1 281 ? 29.378 -14.406 -38.146 1.00 55.16 281 LEU A N 1
ATOM 2179 C CA . LEU A 1 281 ? 29.150 -13.803 -39.467 1.00 55.16 281 LEU A CA 1
ATOM 2180 C C . LEU A 1 281 ? 28.898 -14.858 -40.552 1.00 55.16 281 LEU A C 1
ATOM 2182 O O . LEU A 1 281 ? 28.073 -14.646 -41.435 1.00 55.16 281 LEU A O 1
ATOM 2186 N N . LEU A 1 282 ? 29.545 -16.019 -40.442 1.00 62.44 282 LEU A N 1
ATOM 2187 C CA . LEU A 1 282 ? 29.431 -17.108 -41.414 1.00 62.44 282 LEU A CA 1
ATOM 2188 C C . LEU A 1 282 ? 28.252 -18.067 -41.162 1.00 62.44 282 LEU A C 1
ATOM 2190 O O . LEU A 1 282 ? 28.095 -19.028 -41.909 1.00 62.44 282 LEU A O 1
ATOM 2194 N N . LYS A 1 283 ? 27.427 -17.846 -40.122 1.00 61.81 283 LYS A N 1
ATOM 2195 C CA . LYS A 1 283 ? 26.341 -18.760 -39.689 1.00 61.81 283 LYS A CA 1
ATOM 2196 C C . LYS A 1 283 ? 26.772 -20.233 -39.573 1.00 61.81 283 LYS A C 1
ATOM 2198 O O . LYS A 1 283 ? 25.946 -21.139 -39.689 1.00 61.81 283 LYS A O 1
ATOM 2203 N N . LEU A 1 284 ? 28.053 -20.488 -39.329 1.00 51.34 284 LEU A N 1
ATOM 2204 C CA . LEU A 1 284 ? 28.543 -21.839 -39.111 1.00 51.34 284 LEU A CA 1
ATOM 2205 C C . LEU A 1 284 ? 28.143 -22.248 -37.694 1.00 51.34 284 LEU A C 1
ATOM 2207 O O . LEU A 1 284 ? 28.430 -21.532 -36.729 1.00 51.34 284 LEU A O 1
ATOM 2211 N N . LYS A 1 285 ? 27.434 -23.378 -37.574 1.00 43.69 285 LYS A N 1
ATOM 2212 C CA . LYS A 1 285 ? 27.144 -23.977 -36.265 1.00 43.69 285 LYS A CA 1
ATOM 2213 C C . LYS A 1 285 ? 28.466 -24.256 -35.525 1.00 43.69 285 LYS A C 1
ATOM 2215 O O . LYS A 1 285 ? 29.481 -24.450 -36.195 1.00 43.69 285 LYS A O 1
ATOM 2220 N N . PRO A 1 286 ? 28.448 -24.187 -34.179 1.00 51.41 286 PRO A N 1
ATOM 2221 C CA . PRO A 1 286 ? 29.646 -24.203 -33.340 1.00 51.41 286 PRO A CA 1
ATOM 2222 C C . PRO A 1 286 ? 30.633 -25.312 -33.703 1.00 51.41 286 PRO A C 1
ATOM 2224 O O . PRO A 1 286 ? 30.172 -26.453 -33.916 1.00 51.41 286 PRO A O 1
#

pLDDT: mean 70.11, std 20.72, range [27.84, 96.0]

Secondary structure (DSSP, 8-state):
--HHHHHHHHT--HHHHHHHHHH-TTT--EESSGGGPEEPTHHHHHHHHHHHHHHTT---HHHHHHHHHHHS---------PPP---------------------------SS-SSHHHHHHHHHHHHHHHHHHHHHHHHHHHHHHHHHHHHHHHHHHHHHHHHHHHHHHHHHHHHHHHHHHHHHHHHHHHHHHHHHHHHHHHHHH---HHHHHHHHHHHHHHHHHHHHHHHHHHHHHHHHHHHHHHHHHHHHHHHHHHHHHHHHHHHHHHHHHS-HHHHHTT---

Mean predicted aligned error: 21.46 Å

Sequence (286 aa):
MTLKDIAKQLDVPESSLRKYRELFSDFIPGVGTGRSRRYRAEAVEVLKDIRDMREEQHLPWDAITEKLAEKYPIDATPKGGVPAQTTMPLETGAMEVERSRATAPDAKTAAAAAGNGGNLMAKFLAMNEKQTMVVNAIALQMLKAVESVREEARAENRQLRENISRALGSLAAAMNASAGKDRESLELIKKQLASIEERINKIAESGDSAADVARVKEELRVVRAKLSQKENAVEEIRKSVEVLKKENATLRDFKARHLEHCEENTREAKALKKVSPIKRLLKLKP

Solvent-accessible surface area (backbone atoms only — not comparable to full-atom values): 17048 Å² total; per-residue (Å²): 82,49,73,68,57,52,23,67,74,68,77,45,62,66,71,58,54,52,51,50,49,71,76,41,60,77,78,45,62,51,58,62,74,78,95,66,44,33,35,45,76,67,38,56,54,58,55,47,52,54,45,52,47,42,75,77,62,68,54,57,72,69,61,53,51,53,55,48,51,72,74,53,80,76,92,59,86,86,78,89,76,85,91,77,82,92,78,82,86,79,88,79,80,85,81,82,87,78,86,84,83,89,80,87,82,83,90,88,79,93,87,77,80,88,79,59,63,68,58,50,53,53,49,50,52,54,48,52,51,50,52,51,53,51,52,51,52,50,52,53,52,51,51,52,53,52,49,52,54,52,51,51,56,49,51,51,52,50,51,51,52,51,51,50,52,50,52,52,50,54,49,51,52,52,51,53,54,49,52,50,52,52,50,54,51,50,49,50,51,50,53,51,50,52,54,48,51,53,50,51,51,53,44,68,73,62,76,74,50,73,67,58,54,52,51,48,52,52,52,51,50,53,51,52,52,54,48,52,53,51,52,52,53,51,51,54,51,52,53,52,51,53,50,54,51,53,54,53,50,53,52,50,54,49,50,49,55,52,49,52,53,51,50,51,52,52,51,50,53,54,53,53,72,71,51,54,71,65,45,63,75,64,70,51,77,134

Nearest PDB structures (foldseek):
  8i7r-assembly1_D7  TM=2.910E-01  e=9.810E-01  Mus musculus

=== Feature glossary ===
Annotated list of the representations used here:

Nearest PDB structures. The Foldseek neighbor list gives the closest experimentally determined structures in the PDB, ranked by structural alignment. TM-score near 1 means near-identical fold; near 0.3 means only rough topology match. This is how one finds what a novel AlphaFold prediction most resembles in the solved-structure universe.

Foldseek 3Di. Foldseek's 3Di representation compresses backbone geometry into a per-residue letter drawn from a learned twenty-state alphabet. It captures the tertiary interaction pattern around each residue — which residues are packed against it in space, regardless of where they are in sequence.

Radius of gyration, Cα contacts, bounding box. Radius of gyration (Rg) is the root-mean-square distance of Cα atoms from their centroid — a single number for overall size and compactness. A globular domain of N residues has Rg ≈ 2.2·N^0.38 Å; an extended or disordered chain has a much larger Rg. The Cα contact count is the number of residue pairs whose Cα atoms are within 8 Å and are more than four positions apart in sequence — a standard proxy for tertiary packing density. The bounding box is the smallest axis-aligned box enclosing all Cα atoms.

InterPro / GO / CATH / organism. The annotation block draws on four external resources. InterPro: which protein families and domains the sequence belongs to. GO: standardized terms for what the protein does, what process it participates in, and where in the cell it acts. CATH: which structural fold it has in the CATH hierarchy. Organism: the species of origin.

mmCIF coordinates. The mmCIF block holds the 3D Cartesian coordinates of each backbone atom (N, Cα, C, O) in ångströms. mmCIF is the PDB's canonical archive format — a tagged-loop text representation of the atomic model.

pLDDT. pLDDT is the predicted lDDT-Cα score: AlphaFold's confidence that the local environment of each residue (all inter-atomic distances within 15 Å) is correctly placed. It is a per-residue number between 0 and 100, with higher meaning more reliable.

Backbone torsions (φ/ψ). φ (phi) and ψ (psi) are the two rotatable backbone dihedrals per residue: φ is the C(i-1)–N–Cα–C torsion, ψ is the N–Cα–C–N(i+1) torsion, both in degrees on (−180°, 180°]. α-helical residues cluster near (−60°, −45°); β-strand residues near (−120°, +130°). A Ramachandran plot is simply a scatter of (φ, ψ) for every residue.

B-factor. For experimental (PDB) structures, the B-factor (temperature factor) quantifies the positional spread of each atom in the crystal — a combination of thermal vibration and static disorder — in units of Å². High B-factors mark flexible loops or poorly resolved regions; low B-factors mark the rigid, well-ordered core.

Secondary structure (3-state, P-SEA). SS3 is a coarse helix/strand/coil call (letters a/b/c) made by the P-SEA algorithm from inter-Cα distances and dihedrals. It is less detailed than DSSP but needs only Cα positions.

Predicted aligned error. Predicted aligned error is AlphaFold's pairwise confidence. Unlike pLDDT (per-residue), PAE is per-residue-pair and captures whether two parts of the structure are correctly placed relative to each other. Units are ångströms of expected positional error.

Solvent-accessible surface area. Solvent-accessible surface area (SASA) is the area in Å² traced out by the centre of a 1.4 Å probe sphere (a water molecule) rolled over the protein's van der Waals surface (Shrake–Rupley / Lee–Richards construction). Buried residues have near-zero SASA; fully exposed residues can exceed 200 Å². The total SASA scales roughly with the number of surface residues.

Secondary structure (8-state, DSSP). The SS8 string is DSSP's per-residue secondary-structure call. α-helix (H) means an i→i+4 H-bond ladder; β-strand (E) means the residue participates in a β-sheet; 3₁₀ (G) and π (I) are tighter and wider helices; T/S are turns/bends; '-' is loop.

Rendered structure images. Structure images are PyMOL renders from six orthogonal camera directions. Cartoon representation draws helices as coils and strands as arrows; sticks shows the backbone as bonds; surface shows the solvent-excluded envelope. Rainbow coloring maps sequence position to hue (blue→red, N→C); chain coloring assigns a distinct color per polypeptide.

Sequence. The amino-acid sequence is the protein's primary structure: the linear order of residues from the N-terminus to the C-terminus, written in one-letter code. Everything else here — the 3D coordinates, the secondary structure, the domain annotations — is ultimately a consequence of this string.

Contact-map, Ramachandran, and PAE plots. Three diagnostic plots accompany the record. The Cα contact map visualizes the tertiary structure as a 2D adjacency matrix (8 Å cutoff, sequence-local contacts suppressed). The Ramachandran plot shows the distribution of backbone (φ, ψ) torsions, with points in the α and β basins reflecting secondary structure content. The PAE plot shows AlphaFold's inter-residue confidence as a color matrix.